Protein AF-0000000080188835 (afdb_homodimer)

Organism: NCBI:txid355548

pLDDT: mean 85.48, std 13.32, range [21.61, 96.94]

InterPro domains:
  IPR055944 Domain of unknown function DUF7522 [PF24366] (7-122)

Nearest PDB structures (foldseek):
  6hjm-assembly9_P  TM=6.152E-01  e=1.267E-03  Myxococcus xanthus
  8fw5-assembly1_D  TM=5.467E-01  e=3.013E-04  Escherichia coli
  3t1r-assembly2_C  TM=5.713E-01  e=9.970E-04  Thermus thermophilus HB8
  6hjm-assembly2_E  TM=5.716E-01  e=2.044E-03  Myxococcus xanthus
  1j3w-assembly1_B  TM=4.595E-01  e=1.708E-03  Thermus thermophilus HB8

Radius of gyration: 17.96 Å; Cα contacts (8 Å, |Δi|>4): 434; chains: 2; bounding box: 54×45×40 Å

Sequence (260 aa):
MVEETAERLTEYLYSQVGDGLRTVVIVRDGDYAIHYLSDELRREYTNETYDEVVDTFRLESPFLSEELADSPVGERRALIDYHENACVIQFPYSASETILISVSREAGRDLIEFVEACRDIVGDRRGTATMVEETAERLTEYLYSQVGDGLRTVVIVRDGDYAIHYLSDELRREYTNETYDEVVDTFRLESPFLSEELADSPVGERRALIDYHENACVIQFPYSASETILISVSREAGRDLIEFVEACRDIVGDRRGTAT

Foldseek 3Di:
DQLVLQVVLVVVLCVQQNLQWAFKWKAFVPDIDTPDGHPVVPVVDDPVRVVVVCVVPDDPFLWDDPVVCPDPVHIDAWDWDDDPFKIWIWGDQDRGIIMITIGGPVSCPPVVVVSVVSSCSRVVPVPPVD/DVLVLQVVLVVVLCVQQNLQWAFKWKAFVVDIDTPDGHPVVPVVDDPVRVVVVCVVPDDPFLWDDPVVCPDPVHIDAWDWDDDPFWIWIWGDQDRGIIMITIGGPVSCPVVVVVSVVSSCSRVVPVPPVD

Structure (mmCIF, N/CA/C/O backbone):
data_AF-0000000080188835-model_v1
#
loop_
_entity.id
_entity.type
_entity.pdbx_description
1 polymer 'Roadblock/LAMTOR2 domain-containing protein'
#
loop_
_atom_site.group_PDB
_atom_site.id
_atom_site.type_symbol
_atom_site.label_atom_id
_atom_site.label_alt_id
_atom_site.label_comp_id
_atom_site.label_asym_id
_atom_site.label_entity_id
_atom_site.label_seq_id
_atom_site.pdbx_PDB_ins_code
_atom_site.Cartn_x
_atom_site.Cartn_y
_atom_site.Cartn_z
_atom_site.occupancy
_atom_site.B_iso_or_equiv
_atom_site.auth_seq_id
_atom_site.auth_comp_id
_atom_site.auth_asym_id
_atom_site.auth_atom_id
_atom_site.pdbx_PDB_model_num
ATOM 1 N N . MET A 1 1 ? 17.469 16.922 7.527 1 87.69 1 MET A N 1
ATOM 2 C CA . MET A 1 1 ? 16.656 16.312 8.578 1 87.69 1 MET A CA 1
ATOM 3 C C . MET A 1 1 ? 15.281 15.914 8.047 1 87.69 1 MET A C 1
ATOM 5 O O . MET A 1 1 ? 14.867 16.375 6.984 1 87.69 1 MET A O 1
ATOM 9 N N . VAL A 1 2 ? 14.609 15.047 8.664 1 91.56 2 VAL A N 1
ATOM 10 C CA . VAL A 1 2 ? 13.328 14.508 8.219 1 91.56 2 VAL A CA 1
ATOM 11 C C . VAL A 1 2 ? 12.305 15.641 8.117 1 91.56 2 VAL A C 1
ATOM 13 O O . VAL A 1 2 ? 11.438 15.625 7.234 1 91.56 2 VAL A O 1
ATOM 16 N N . GLU A 1 3 ? 12.469 16.656 8.961 1 93.06 3 GLU A N 1
ATOM 17 C CA . GLU A 1 3 ? 11.547 17.781 8.953 1 93.06 3 GLU A CA 1
ATOM 18 C C . GLU A 1 3 ? 11.672 18.594 7.668 1 93.06 3 GLU A C 1
ATOM 20 O O . GLU A 1 3 ? 10.672 19.047 7.105 1 93.06 3 GLU A O 1
ATOM 25 N N . GLU A 1 4 ? 12.844 18.781 7.309 1 93.06 4 GLU A N 1
ATOM 26 C CA . GLU A 1 4 ? 13.086 19.5 6.062 1 93.06 4 GLU A CA 1
ATOM 27 C C . GLU A 1 4 ? 12.531 18.734 4.863 1 93.06 4 GLU A C 1
ATOM 29 O O . GLU A 1 4 ? 11.961 19.328 3.947 1 93.06 4 GLU A O 1
ATOM 34 N N . THR A 1 5 ? 12.727 17.469 4.914 1 93.94 5 THR A N 1
ATOM 35 C CA . THR A 1 5 ? 12.203 16.625 3.85 1 93.94 5 THR A CA 1
ATOM 36 C C . THR A 1 5 ? 10.68 16.688 3.811 1 93.94 5 THR A C 1
ATOM 38 O O . THR A 1 5 ? 10.086 16.797 2.738 1 93.94 5 THR A O 1
ATOM 41 N N . ALA A 1 6 ? 10.07 16.625 4.98 1 95.25 6 ALA A N 1
ATOM 42 C CA . ALA A 1 6 ? 8.609 16.703 5.062 1 95.25 6 ALA A CA 1
ATOM 43 C C . ALA A 1 6 ? 8.102 18.047 4.52 1 95.25 6 ALA A C 1
ATOM 45 O O . ALA A 1 6 ? 7.055 18.094 3.869 1 95.25 6 ALA A O 1
ATOM 46 N N . GLU A 1 7 ? 8.828 19.062 4.793 1 94.69 7 GLU A N 1
ATOM 47 C CA . GLU A 1 7 ? 8.461 20.391 4.293 1 94.69 7 GLU A CA 1
ATOM 48 C C . GLU A 1 7 ? 8.523 20.438 2.768 1 94.69 7 GLU A C 1
ATOM 50 O O . GLU A 1 7 ? 7.586 20.922 2.119 1 94.69 7 GLU A O 1
ATOM 55 N N . ARG A 1 8 ? 9.602 19.953 2.26 1 94.62 8 ARG A N 1
ATOM 56 C CA . ARG A 1 8 ? 9.75 19.922 0.81 1 94.62 8 ARG A CA 1
ATOM 57 C C . ARG A 1 8 ? 8.664 19.062 0.172 1 94.62 8 ARG A C 1
ATOM 59 O O . ARG A 1 8 ? 8.109 19.422 -0.867 1 94.62 8 ARG A O 1
ATOM 66 N N . LEU A 1 9 ? 8.398 17.969 0.797 1 95.88 9 LEU A N 1
ATOM 67 C CA . LEU A 1 9 ? 7.371 17.062 0.298 1 95.88 9 LEU A CA 1
ATOM 68 C C . LEU A 1 9 ? 6 17.734 0.324 1 95.88 9 LEU A C 1
ATOM 70 O O . LEU A 1 9 ? 5.23 17.609 -0.632 1 95.88 9 LEU A O 1
ATOM 74 N N . THR A 1 10 ? 5.777 18.438 1.338 1 95.81 10 THR A N 1
ATOM 75 C CA . THR A 1 10 ? 4.504 19.141 1.476 1 95.81 10 THR A CA 1
ATOM 76 C C . THR A 1 10 ? 4.328 20.172 0.364 1 95.81 10 THR A C 1
ATOM 78 O O . THR A 1 10 ? 3.266 20.25 -0.254 1 95.81 10 THR A O 1
ATOM 81 N N . GLU A 1 11 ? 5.312 20.891 0.144 1 94.88 11 GLU A N 1
ATOM 82 C CA . GLU A 1 11 ? 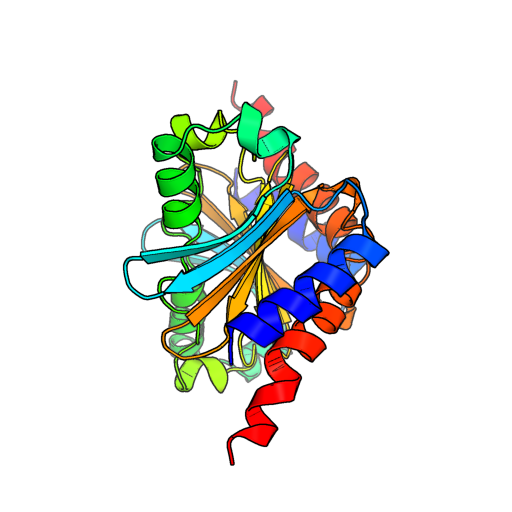5.266 21.906 -0.904 1 94.88 11 GLU A CA 1
ATOM 83 C C . GLU A 1 11 ? 5.031 21.281 -2.273 1 94.88 11 GLU A C 1
ATOM 85 O O . GLU A 1 11 ? 4.215 21.766 -3.057 1 94.88 11 GLU A O 1
ATOM 90 N N . TYR A 1 12 ? 5.738 20.297 -2.455 1 94.12 12 TYR A N 1
ATOM 91 C CA . TYR A 1 12 ? 5.578 19.578 -3.713 1 94.12 12 TYR A CA 1
ATOM 92 C C . TYR A 1 12 ? 4.16 19.047 -3.855 1 94.12 12 TYR A C 1
ATOM 94 O O . TYR A 1 12 ? 3.521 19.219 -4.895 1 94.12 12 TYR A O 1
ATOM 102 N N . LEU A 1 13 ? 3.623 18.406 -2.812 1 94.19 13 LEU A N 1
ATOM 103 C CA . LEU A 1 13 ? 2.305 17.781 -2.832 1 94.19 13 LEU A CA 1
ATOM 104 C C . LEU A 1 13 ? 1.212 18.828 -3.023 1 94.19 13 LEU A C 1
ATOM 106 O O . LEU A 1 13 ? 0.271 18.609 -3.791 1 94.19 13 LEU A O 1
ATOM 110 N N . TYR A 1 14 ? 1.379 19.875 -2.387 1 91.75 14 TYR A N 1
ATOM 111 C CA . TYR A 1 14 ? 0.394 20.938 -2.52 1 91.75 14 TYR A CA 1
ATOM 112 C C . TYR A 1 14 ? 0.363 21.484 -3.947 1 91.75 14 TYR A C 1
ATOM 114 O O . TYR A 1 14 ? -0.709 21.766 -4.484 1 91.75 14 TYR A O 1
ATOM 122 N N . SER A 1 15 ? 1.489 21.594 -4.512 1 91.5 15 SER A N 1
ATOM 123 C CA . SER A 1 15 ? 1.575 22.078 -5.887 1 91.5 15 SER A CA 1
ATOM 124 C C . SER A 1 15 ? 0.967 21.078 -6.863 1 91.5 15 SER A C 1
ATOM 126 O O . SER A 1 15 ? 0.403 21.469 -7.891 1 91.5 15 SER A O 1
ATOM 128 N N . GLN A 1 16 ? 1.065 19.844 -6.527 1 88.56 16 GLN A N 1
ATOM 129 C CA . GLN A 1 16 ? 0.64 18.781 -7.438 1 88.56 16 GLN A CA 1
ATOM 130 C C . GLN A 1 16 ? -0.852 18.5 -7.293 1 88.56 16 GLN A C 1
ATOM 132 O O . GLN A 1 16 ? -1.548 18.281 -8.289 1 88.56 16 GLN A O 1
ATOM 137 N N . VAL A 1 17 ? -1.354 18.531 -6.039 1 89.62 17 VAL A N 1
ATOM 138 C CA . VAL A 1 17 ? -2.707 18 -5.867 1 89.62 17 VAL A CA 1
ATOM 139 C C . VAL A 1 17 ? -3.59 19.062 -5.211 1 89.62 17 VAL A C 1
ATOM 141 O O . VAL A 1 17 ? -4.809 18.891 -5.113 1 89.62 17 VAL A O 1
ATOM 144 N N . GLY A 1 18 ? -3.041 20.141 -4.77 1 90.38 18 GLY A N 1
ATOM 145 C CA . GLY A 1 18 ? -3.812 21.203 -4.168 1 90.38 18 GLY A CA 1
ATOM 146 C C . GLY A 1 18 ? -4.637 20.766 -2.979 1 90.38 18 GLY A C 1
ATOM 147 O O . GLY A 1 18 ? -4.109 20.156 -2.041 1 90.38 18 GLY A O 1
ATOM 148 N N . ASP A 1 19 ? -5.945 20.859 -3.141 1 89.88 19 ASP A N 1
ATOM 149 C CA . ASP A 1 19 ? -6.859 20.562 -2.041 1 89.88 19 ASP A CA 1
ATOM 150 C C . ASP A 1 19 ? -6.98 19.062 -1.815 1 89.88 19 ASP A C 1
ATOM 152 O O . ASP A 1 19 ? -7.57 18.625 -0.825 1 89.88 19 ASP A O 1
ATOM 156 N N . GLY A 1 20 ? -6.406 18.375 -2.643 1 92.62 20 GLY A N 1
ATOM 157 C CA . GLY A 1 20 ? -6.43 16.922 -2.51 1 92.62 20 GLY A CA 1
ATOM 158 C C . GLY A 1 20 ? -5.453 16.406 -1.474 1 92.62 20 GLY A C 1
ATOM 159 O O . GLY A 1 20 ? -5.535 15.242 -1.062 1 92.62 20 GLY A O 1
ATOM 160 N N . LEU A 1 21 ? -4.516 17.297 -1.008 1 94.88 21 LEU A N 1
ATOM 161 C CA . LEU A 1 21 ? -3.602 16.922 0.067 1 94.88 21 LEU A CA 1
ATOM 162 C C . LEU A 1 21 ? -4.316 16.938 1.414 1 94.88 21 LEU A C 1
ATOM 164 O O . LEU A 1 21 ? -4.879 17.953 1.819 1 94.88 21 LEU A O 1
ATOM 168 N N . ARG A 1 22 ? -4.293 15.812 2.076 1 95.88 22 ARG A N 1
ATOM 169 C CA . ARG A 1 22 ? -5.059 15.656 3.307 1 95.88 22 ARG A CA 1
ATOM 170 C C . ARG A 1 22 ? -4.164 15.812 4.535 1 95.88 22 ARG A C 1
ATOM 172 O O . ARG A 1 22 ? -4.5 16.547 5.465 1 95.88 22 ARG A O 1
ATOM 179 N N . THR A 1 23 ? -2.996 15.117 4.539 1 96.25 23 THR A N 1
ATOM 180 C CA . THR A 1 23 ? -2.105 15.266 5.684 1 96.25 23 THR A CA 1
ATOM 181 C C . THR A 1 23 ? -0.688 14.82 5.328 1 96.25 23 THR A C 1
ATOM 183 O O . THR A 1 23 ? -0.489 14.07 4.371 1 96.25 23 THR A O 1
ATOM 186 N N . VAL A 1 24 ? 0.31 15.297 5.957 1 96.88 24 VAL A N 1
ATOM 187 C CA . VAL A 1 24 ? 1.709 14.883 5.996 1 96.88 24 VAL A CA 1
ATOM 188 C C . VAL A 1 24 ? 2.168 14.742 7.445 1 96.88 24 VAL A C 1
ATOM 190 O O . VAL A 1 24 ? 2.107 15.703 8.219 1 96.88 24 VAL A O 1
ATOM 193 N N . VAL A 1 25 ? 2.604 13.586 7.75 1 96.69 25 VAL A N 1
ATOM 194 C CA . VAL A 1 25 ? 2.945 13.266 9.133 1 96.69 25 VAL A CA 1
ATOM 195 C C . VAL A 1 25 ? 4.305 12.57 9.18 1 96.69 25 VAL A C 1
ATOM 197 O O . VAL A 1 25 ? 4.598 11.711 8.344 1 96.69 25 VAL A O 1
ATOM 200 N N . ILE A 1 26 ? 5.09 12.938 10.109 1 96.25 26 ILE A N 1
ATOM 201 C CA . ILE A 1 26 ? 6.309 12.195 10.414 1 96.25 26 ILE A CA 1
ATOM 202 C C . ILE A 1 26 ? 6.039 11.203 11.539 1 96.25 26 ILE A C 1
ATOM 204 O O . ILE A 1 26 ? 5.633 11.594 12.641 1 96.25 26 ILE A O 1
ATOM 208 N N . VAL A 1 27 ? 6.219 9.961 11.234 1 94.38 27 VAL A N 1
ATOM 209 C CA . VAL A 1 27 ? 5.953 8.914 12.211 1 94.38 27 VAL A CA 1
ATOM 210 C C . VAL A 1 27 ? 7.273 8.375 12.766 1 94.38 27 VAL A C 1
ATOM 212 O O . VAL A 1 27 ? 8.188 8.047 12.008 1 94.38 27 VAL A O 1
ATOM 215 N N . ARG A 1 28 ? 7.391 8.344 14.062 1 89.19 28 ARG A N 1
ATOM 216 C CA . ARG A 1 28 ? 8.539 7.832 14.805 1 89.19 28 ARG A CA 1
ATOM 217 C C . ARG A 1 28 ? 8.117 6.727 15.766 1 89.19 28 ARG A C 1
ATOM 219 O O . ARG A 1 28 ? 6.93 6.457 15.93 1 89.19 28 ARG A O 1
ATOM 226 N N . ASP A 1 29 ? 9.047 6.008 16.266 1 79.12 29 ASP A N 1
ATOM 227 C CA . ASP A 1 29 ? 8.75 4.953 17.219 1 79.12 29 ASP A CA 1
ATOM 228 C C . ASP A 1 29 ? 7.918 5.496 18.391 1 79.12 29 ASP A C 1
ATOM 230 O O . ASP A 1 29 ? 8.406 6.289 19.188 1 79.12 29 ASP A O 1
ATOM 234 N N . GLY A 1 30 ? 6.668 5.141 18.312 1 76.38 30 GLY A N 1
ATOM 235 C CA . GLY A 1 30 ? 5.742 5.41 19.391 1 76.38 30 GLY A CA 1
ATOM 236 C C . GLY A 1 30 ? 5.168 6.812 19.359 1 76.38 30 GLY A C 1
ATOM 237 O O . GLY A 1 30 ? 4.449 7.223 20.266 1 76.38 30 GLY A O 1
ATOM 238 N N . ASP A 1 31 ? 5.504 7.594 18.438 1 88.44 31 ASP A N 1
ATOM 239 C CA . ASP A 1 31 ? 4.988 8.961 18.359 1 88.44 31 ASP A CA 1
ATOM 240 C C . ASP A 1 31 ? 4.898 9.422 16.906 1 88.44 31 ASP A C 1
ATOM 242 O O . ASP A 1 31 ? 5.219 8.664 15.984 1 88.44 31 ASP A O 1
ATOM 246 N N . TYR A 1 32 ? 4.277 10.656 16.766 1 93.75 32 TYR A N 1
ATOM 247 C CA . TYR A 1 32 ? 4.207 11.25 15.43 1 93.75 32 TYR A CA 1
ATOM 248 C C . TYR A 1 32 ? 4.105 12.773 15.523 1 93.75 32 TYR A C 1
ATOM 250 O O . TYR A 1 32 ? 3.789 13.32 16.578 1 93.75 32 TYR A O 1
ATOM 258 N N . ALA A 1 33 ? 4.512 13.422 14.484 1 94.19 33 ALA A N 1
ATOM 259 C CA . ALA A 1 33 ? 4.398 14.875 14.359 1 94.19 33 ALA A CA 1
ATOM 260 C C . ALA A 1 33 ? 3.662 15.266 13.078 1 94.19 33 ALA A C 1
ATOM 262 O O . ALA A 1 33 ? 4.027 14.82 11.992 1 94.19 33 ALA A O 1
ATOM 263 N N . ILE A 1 34 ? 2.666 16.078 13.297 1 94.75 34 ILE A N 1
ATOM 264 C CA . ILE A 1 34 ? 1.895 16.547 12.148 1 94.75 34 ILE A CA 1
ATOM 265 C C . ILE A 1 34 ? 2.605 17.719 11.484 1 94.75 34 ILE A C 1
ATOM 267 O O . ILE A 1 34 ? 2.877 18.734 12.133 1 94.75 34 ILE A O 1
ATOM 271 N N . HIS A 1 35 ? 2.885 17.578 10.25 1 95.25 35 HIS A N 1
ATOM 272 C CA . HIS A 1 35 ? 3.488 18.672 9.5 1 95.25 35 HIS A CA 1
ATOM 273 C C . HIS A 1 35 ? 2.436 19.453 8.719 1 95.25 35 HIS A C 1
ATOM 275 O O . HIS A 1 35 ? 2.586 20.656 8.5 1 95.25 35 HIS A O 1
ATOM 281 N N . TYR A 1 36 ? 1.543 18.75 8.266 1 96.19 36 TYR A N 1
ATOM 282 C CA . TYR A 1 36 ? 0.424 19.344 7.551 1 96.19 36 TYR A CA 1
ATOM 283 C C . TYR A 1 36 ? -0.862 18.562 7.785 1 96.19 36 TYR A C 1
ATOM 285 O O . TYR A 1 36 ? -0.849 17.328 7.809 1 96.19 36 TYR A O 1
ATOM 293 N N . LEU A 1 37 ? -1.908 19.297 7.977 1 95.75 37 LEU A N 1
ATOM 294 C CA . LEU A 1 37 ? -3.256 18.75 8.125 1 95.75 37 LEU A CA 1
ATOM 295 C C . LEU A 1 37 ? -4.281 19.672 7.469 1 95.75 37 LEU A C 1
ATOM 297 O O . LEU A 1 37 ? -4.355 20.859 7.789 1 95.75 37 LEU A O 1
ATOM 301 N N . SER A 1 38 ? -5.004 19.078 6.562 1 94.94 38 SER A N 1
ATOM 302 C CA . SER A 1 38 ? -5.984 19.891 5.848 1 94.94 38 SER A CA 1
ATOM 303 C C . SER A 1 38 ? -7.082 20.391 6.785 1 94.94 38 SER A C 1
ATOM 305 O O . SER A 1 38 ? -7.348 19.766 7.816 1 94.94 38 SER A O 1
ATOM 307 N N . ASP A 1 39 ? -7.75 21.391 6.34 1 92.88 39 ASP A N 1
ATOM 308 C CA . ASP A 1 39 ? -8.852 21.938 7.121 1 92.88 39 ASP A CA 1
ATOM 309 C C . ASP A 1 39 ? -10 20.938 7.238 1 92.88 39 ASP A C 1
ATOM 311 O O . ASP A 1 39 ? -10.641 20.828 8.281 1 92.88 39 ASP A O 1
ATOM 315 N N . GLU A 1 40 ? -10.172 20.25 6.195 1 91 40 GLU A N 1
ATOM 316 C CA . GLU A 1 40 ? -11.234 19.25 6.188 1 91 40 GLU A CA 1
ATOM 317 C C . GLU A 1 40 ? -10.984 18.172 7.242 1 91 40 GLU A C 1
ATOM 319 O O . GLU A 1 40 ? -11.883 17.844 8.016 1 91 40 GLU A O 1
ATOM 324 N N . LEU A 1 41 ? -9.789 17.688 7.355 1 92 41 LEU A N 1
ATOM 325 C CA . LEU A 1 41 ? -9.469 16.641 8.32 1 92 41 LEU A CA 1
ATOM 326 C C . LEU A 1 41 ? -9.477 17.188 9.742 1 92 41 LEU A C 1
ATOM 328 O O . LEU A 1 41 ? -9.844 16.484 10.688 1 92 41 LEU A O 1
ATOM 332 N N . ARG A 1 42 ? -9.102 18.375 9.906 1 90.75 42 ARG A N 1
ATOM 333 C CA . ARG A 1 42 ? -9.109 19.016 11.219 1 90.75 42 ARG A CA 1
ATOM 334 C C . ARG A 1 42 ? -10.523 19.062 11.797 1 90.75 42 ARG A C 1
ATOM 336 O O . ARG A 1 42 ? -10.703 18.922 13.008 1 90.75 42 ARG A O 1
ATOM 343 N N . ARG A 1 43 ? -11.422 19.156 10.891 1 90.88 43 ARG A N 1
ATOM 344 C CA . ARG A 1 43 ? -12.812 19.234 11.328 1 90.88 43 ARG A CA 1
ATOM 345 C C . ARG A 1 43 ? -13.383 17.828 11.562 1 90.88 43 ARG A C 1
ATOM 347 O O . ARG A 1 43 ? -14.25 17.641 12.414 1 90.88 43 ARG A O 1
ATOM 354 N N . GLU A 1 44 ? -12.867 16.922 10.844 1 89.56 44 GLU A N 1
ATOM 355 C CA . GLU A 1 44 ? -13.453 15.586 10.844 1 89.56 44 GLU A CA 1
ATOM 356 C C . GLU A 1 44 ? -12.875 14.734 11.977 1 89.56 44 GLU A C 1
ATOM 358 O O . GLU A 1 44 ? -13.555 13.844 12.492 1 89.56 44 GLU A O 1
ATOM 363 N N . TYR A 1 45 ? -11.633 15.039 12.32 1 88.25 45 TYR A N 1
ATOM 364 C CA . TYR A 1 45 ? -10.992 14.227 13.352 1 88.25 45 TYR A CA 1
ATOM 365 C C . TYR A 1 45 ? -10.844 15.008 14.648 1 88.25 45 TYR A C 1
ATOM 367 O O . TYR A 1 45 ? -10.547 16.203 14.633 1 88.25 45 TYR A O 1
ATOM 375 N N . THR A 1 46 ? -11.07 14.273 15.688 1 86.12 46 THR A N 1
ATOM 376 C CA . THR A 1 46 ? -10.516 14.75 16.953 1 86.12 46 THR A CA 1
ATOM 377 C C . THR A 1 46 ? -9.062 14.328 17.094 1 86.12 46 THR A C 1
ATOM 379 O O . THR A 1 46 ? -8.578 13.469 16.359 1 86.12 46 THR A O 1
ATOM 382 N N . ASN A 1 47 ? -8.352 14.875 18.016 1 84.56 47 ASN A N 1
ATOM 383 C CA . ASN A 1 47 ? -6.969 14.484 18.266 1 84.56 47 ASN A CA 1
ATOM 384 C C . ASN A 1 47 ? -6.855 13 18.578 1 84.56 47 ASN A C 1
ATOM 386 O O . ASN A 1 47 ? -5.941 12.32 18.109 1 84.56 47 ASN A O 1
ATOM 390 N N . GLU A 1 48 ? -7.777 12.562 19.344 1 85.06 48 GLU A N 1
ATOM 391 C CA . GLU A 1 48 ? -7.766 11.164 19.766 1 85.06 48 GLU A CA 1
ATOM 392 C C . GLU A 1 48 ? -7.996 10.227 18.578 1 85.06 48 GLU A C 1
ATOM 394 O O . GLU A 1 48 ? -7.289 9.227 18.422 1 85.06 48 GLU A O 1
ATOM 399 N N . THR A 1 49 ? -8.953 10.594 17.797 1 85 49 THR A N 1
ATOM 400 C CA . THR A 1 49 ? -9.266 9.734 16.656 1 85 49 THR A CA 1
ATOM 401 C C . THR A 1 49 ? -8.148 9.781 15.617 1 85 49 THR A C 1
ATOM 403 O O . THR A 1 49 ? -7.852 8.781 14.977 1 85 49 THR A O 1
ATOM 406 N N . TYR A 1 50 ? -7.559 10.945 15.531 1 88.81 50 TYR A N 1
ATOM 407 C CA . TYR A 1 50 ? -6.449 11.078 14.594 1 88.81 50 TYR A CA 1
ATOM 408 C C . TYR A 1 50 ? -5.262 10.234 15.039 1 88.81 50 TYR A C 1
ATOM 410 O O . TYR A 1 50 ? -4.605 9.594 14.211 1 88.81 50 TYR A O 1
ATOM 418 N N . ASP A 1 51 ? -5.031 10.18 16.297 1 86.81 51 ASP A N 1
ATOM 419 C CA . ASP A 1 51 ? -3.979 9.336 16.859 1 86.81 51 ASP A CA 1
ATOM 420 C C . ASP A 1 51 ? -4.188 7.871 16.484 1 86.81 51 ASP A C 1
ATOM 422 O O . ASP A 1 51 ? -3.242 7.18 16.094 1 86.81 51 ASP A O 1
ATOM 426 N N . GLU A 1 52 ? -5.383 7.469 16.547 1 85.38 52 GLU A N 1
ATOM 427 C CA . GLU A 1 52 ? -5.727 6.086 16.234 1 85.38 52 GLU A CA 1
ATOM 428 C C . GLU A 1 52 ? -5.512 5.781 14.758 1 85.38 52 GLU A C 1
ATOM 430 O O . GLU A 1 52 ? -5.043 4.699 14.406 1 85.38 52 GLU A O 1
ATOM 435 N N . VAL A 1 53 ? -5.848 6.746 13.945 1 85.5 53 VAL A N 1
ATOM 436 C CA . VAL A 1 53 ? -5.711 6.574 12.508 1 85.5 53 VAL A CA 1
ATOM 437 C C . VAL A 1 53 ? -4.234 6.461 12.133 1 85.5 53 VAL A C 1
ATOM 439 O O . VAL A 1 53 ? -3.836 5.543 11.414 1 85.5 53 VAL A O 1
ATOM 442 N N . VAL A 1 54 ? -3.43 7.32 12.695 1 89.88 54 VAL A N 1
ATOM 443 C CA . VAL A 1 54 ? -2 7.305 12.398 1 89.88 54 VAL A CA 1
ATOM 444 C C . VAL A 1 54 ? -1.386 5.996 12.883 1 89.88 54 VAL A C 1
ATOM 446 O O . VAL A 1 54 ? -0.578 5.383 12.18 1 89.88 54 VAL A O 1
ATOM 449 N N . ASP A 1 55 ? -1.861 5.531 14.023 1 86.12 55 ASP A N 1
ATOM 450 C CA . ASP A 1 55 ? -1.343 4.293 14.602 1 86.12 55 ASP A CA 1
ATOM 451 C C . ASP A 1 55 ? -1.688 3.094 13.719 1 86.12 55 ASP A C 1
ATOM 453 O O . ASP A 1 55 ? -0.908 2.143 13.625 1 86.12 55 ASP A O 1
ATOM 457 N N . THR A 1 56 ? -2.775 3.193 13.086 1 83.38 56 THR A N 1
ATOM 458 C CA . THR A 1 56 ? -3.254 2.111 12.234 1 83.38 56 THR A CA 1
ATOM 459 C C . THR A 1 56 ? -2.377 1.973 10.992 1 83.38 56 THR A C 1
ATOM 461 O O . THR A 1 56 ? -2.189 0.867 10.484 1 83.38 56 THR A O 1
ATOM 464 N N . PHE A 1 57 ? -1.829 3.078 10.547 1 86.69 57 PHE A N 1
ATOM 465 C CA . PHE A 1 57 ? -1.068 3.055 9.305 1 86.69 57 PHE A CA 1
ATOM 466 C C . PHE A 1 57 ? 0.425 2.945 9.586 1 86.69 57 PHE A C 1
ATOM 468 O O . PHE A 1 57 ? 1.23 2.838 8.656 1 86.69 57 PHE A O 1
ATOM 475 N N . ARG A 1 58 ? 0.756 2.857 10.836 1 82.12 58 ARG A N 1
ATOM 476 C CA . ARG A 1 58 ? 2.166 2.762 11.195 1 82.12 58 ARG A CA 1
ATOM 477 C C . ARG A 1 58 ? 2.803 1.514 10.594 1 82.12 58 ARG A C 1
ATOM 479 O O . ARG A 1 58 ? 2.211 0.432 10.625 1 82.12 58 ARG A O 1
ATOM 486 N N . LEU A 1 59 ? 3.908 1.797 9.992 1 76.81 59 LEU A N 1
ATOM 487 C CA . LEU A 1 59 ? 4.68 0.684 9.453 1 76.81 59 LEU A CA 1
ATOM 488 C C . LEU A 1 59 ? 5.461 -0.022 10.555 1 76.81 59 LEU A C 1
ATOM 490 O O . LEU A 1 59 ? 6.309 0.59 11.211 1 76.81 59 LEU A O 1
ATOM 494 N N . GLU A 1 60 ? 5.102 -1.208 10.766 1 70.06 60 GLU A N 1
ATOM 495 C CA . GLU A 1 60 ? 5.848 -1.947 11.773 1 70.06 60 GLU A CA 1
ATOM 496 C C . GLU A 1 60 ? 7.281 -2.211 11.32 1 70.06 60 GLU A C 1
ATOM 498 O O . GLU A 1 60 ? 8.211 -2.168 12.133 1 70.06 60 GLU A O 1
ATOM 503 N N . SER A 1 61 ? 7.41 -2.453 10.016 1 74.31 61 SER A N 1
ATOM 504 C CA . SER A 1 61 ? 8.727 -2.697 9.438 1 74.31 61 SER A CA 1
ATOM 505 C C . SER A 1 61 ? 8.938 -1.879 8.164 1 74.31 61 SER A C 1
ATOM 507 O O . SER A 1 61 ? 8.633 -2.346 7.066 1 74.31 61 SER A O 1
ATOM 509 N N . PRO A 1 62 ? 9.5 -0.646 8.406 1 71.81 62 PRO A N 1
ATOM 510 C CA . PRO A 1 62 ? 9.625 0.231 7.242 1 71.81 62 PRO A CA 1
ATOM 511 C C . PRO A 1 62 ? 10.531 -0.354 6.16 1 71.81 62 PRO A C 1
ATOM 513 O O . PRO A 1 62 ? 10.25 -0.216 4.969 1 71.81 62 PRO A O 1
ATOM 516 N N . PHE A 1 63 ? 11.484 -1.062 6.707 1 75.25 63 PHE A N 1
ATOM 517 C CA . PHE A 1 63 ? 12.398 -1.675 5.75 1 75.25 63 PHE A CA 1
ATOM 518 C C . PHE A 1 63 ? 12.32 -3.195 5.824 1 75.25 63 PHE A C 1
ATOM 520 O O . PHE A 1 63 ? 12.078 -3.76 6.891 1 75.25 63 PHE A O 1
ATOM 527 N N . LEU A 1 64 ? 12.367 -3.752 4.645 1 73.38 64 LEU A N 1
ATOM 528 C CA . LEU A 1 64 ? 12.414 -5.207 4.609 1 73.38 64 LEU A CA 1
ATOM 529 C C . LEU A 1 64 ? 13.727 -5.727 5.18 1 73.38 64 LEU A C 1
ATOM 531 O O . LEU A 1 64 ? 14.711 -4.984 5.266 1 73.38 64 LEU A O 1
ATOM 535 N N . SER A 1 65 ? 13.547 -6.883 5.605 1 76.75 65 SER A N 1
ATOM 536 C CA . SER A 1 65 ? 14.797 -7.535 6 1 76.75 65 SER A CA 1
ATOM 537 C C . SER A 1 65 ? 15.781 -7.594 4.836 1 76.75 65 SER A C 1
ATOM 539 O O . SER A 1 65 ? 15.383 -7.473 3.674 1 76.75 65 SER A O 1
ATOM 541 N N . GLU A 1 66 ? 17 -7.684 5.156 1 76.56 66 GLU A N 1
ATOM 542 C CA . GLU A 1 66 ? 18.031 -7.805 4.129 1 76.56 66 GLU A CA 1
ATOM 543 C C . GLU A 1 66 ? 17.719 -8.945 3.168 1 76.56 66 GLU A C 1
ATOM 545 O O . GLU A 1 66 ? 17.906 -8.812 1.956 1 76.56 66 GLU A O 1
ATOM 550 N N . GLU A 1 67 ? 17.266 -9.977 3.721 1 73.44 67 GLU A N 1
ATOM 551 C CA . GLU A 1 67 ? 16.953 -11.156 2.916 1 73.44 67 GLU A CA 1
ATOM 552 C C . GLU A 1 67 ? 15.844 -10.852 1.91 1 73.44 67 GLU A C 1
ATOM 554 O O . GLU A 1 67 ? 15.945 -11.227 0.741 1 73.44 67 GLU A O 1
ATOM 559 N N . LEU A 1 68 ? 14.906 -10.117 2.398 1 76.69 68 LEU A N 1
ATOM 560 C CA . LEU A 1 68 ? 13.781 -9.797 1.53 1 76.69 68 LEU A CA 1
ATOM 561 C C . LEU A 1 68 ? 14.156 -8.719 0.521 1 76.69 68 LEU A C 1
ATOM 563 O O . LEU A 1 68 ? 13.695 -8.742 -0.623 1 76.69 68 LEU A O 1
ATOM 567 N N . ALA A 1 69 ? 15.07 -7.938 0.98 1 76.94 69 ALA A N 1
ATOM 568 C CA . ALA A 1 69 ? 15.531 -6.875 0.085 1 76.94 69 ALA A CA 1
ATOM 569 C C . ALA A 1 69 ? 16.375 -7.445 -1.056 1 76.94 69 ALA A C 1
ATOM 571 O O . ALA A 1 69 ? 16.453 -6.848 -2.133 1 76.94 69 ALA A O 1
ATOM 572 N N . ASP A 1 70 ? 16.891 -8.602 -0.784 1 81.81 70 ASP A N 1
ATOM 573 C CA . ASP A 1 70 ? 17.719 -9.258 -1.797 1 81.81 70 ASP A CA 1
ATOM 574 C C . ASP A 1 70 ? 16.875 -10.188 -2.666 1 81.81 70 ASP A C 1
ATOM 576 O O . ASP A 1 70 ? 17.375 -10.766 -3.633 1 81.81 70 ASP A O 1
ATOM 580 N N . SER A 1 71 ? 15.648 -10.227 -2.246 1 84.19 71 SER A N 1
ATOM 581 C CA . SER A 1 71 ? 14.75 -11.062 -3.029 1 84.19 71 SER A CA 1
ATOM 582 C C . SER A 1 71 ? 14.336 -10.375 -4.328 1 84.19 71 SER A C 1
ATOM 584 O O . SER A 1 71 ? 14.602 -9.188 -4.512 1 84.19 71 SER A O 1
ATOM 586 N N . PRO A 1 72 ? 13.742 -11.094 -5.238 1 87.94 72 PRO A N 1
ATOM 587 C CA . PRO A 1 72 ? 13.414 -10.562 -6.562 1 87.94 72 PRO A CA 1
ATOM 588 C C . PRO A 1 72 ? 12.469 -9.359 -6.496 1 87.94 72 PRO A C 1
ATOM 590 O O . PRO A 1 72 ? 12.406 -8.57 -7.445 1 87.94 72 PRO A O 1
ATOM 593 N N . VAL A 1 73 ? 11.789 -9.219 -5.426 1 88.69 73 VAL A N 1
ATOM 594 C CA . VAL A 1 73 ? 10.859 -8.109 -5.309 1 88.69 73 VAL A CA 1
ATOM 595 C C . VAL A 1 73 ? 11.625 -6.805 -5.098 1 88.69 73 VAL A C 1
ATOM 597 O O . VAL A 1 73 ? 11.188 -5.738 -5.539 1 88.69 73 VAL A O 1
ATOM 600 N N . GLY A 1 74 ? 12.812 -6.879 -4.414 1 89.25 74 GLY A N 1
ATOM 601 C CA . GLY A 1 74 ? 13.648 -5.711 -4.176 1 89.25 74 GLY A CA 1
ATOM 602 C C . GLY A 1 74 ? 13.234 -4.922 -2.947 1 89.25 74 GLY A C 1
ATOM 603 O O . GLY A 1 74 ? 12.344 -5.34 -2.207 1 89.25 74 GLY A O 1
ATOM 604 N N . GLU A 1 75 ? 13.852 -3.777 -2.773 1 88.81 75 GLU A N 1
ATOM 605 C CA . GLU A 1 75 ? 13.633 -2.941 -1.597 1 88.81 75 GLU A CA 1
ATOM 606 C C . GLU A 1 75 ? 12.258 -2.27 -1.644 1 88.81 75 GLU A C 1
ATOM 608 O O . GLU A 1 75 ? 11.797 -1.873 -2.713 1 88.81 75 GLU A O 1
ATOM 613 N N . ARG A 1 76 ? 11.711 -2.105 -0.443 1 90 76 ARG A N 1
ATOM 614 C CA . ARG A 1 76 ? 10.445 -1.379 -0.347 1 90 76 ARG A CA 1
ATOM 615 C C . ARG A 1 76 ? 10.656 0.114 -0.58 1 90 76 ARG A C 1
ATOM 617 O O . ARG A 1 76 ? 11.5 0.736 0.065 1 90 76 ARG A O 1
ATOM 624 N N . ARG A 1 77 ? 9.891 0.6 -1.409 1 88.94 77 ARG A N 1
ATOM 625 C CA . ARG A 1 77 ? 9.984 2.025 -1.707 1 88.94 77 ARG A CA 1
ATOM 626 C C . ARG A 1 77 ? 8.844 2.799 -1.05 1 88.94 77 ARG A C 1
ATOM 628 O O . ARG A 1 77 ? 9.031 3.941 -0.627 1 88.94 77 ARG A O 1
ATOM 635 N N . ALA A 1 78 ? 7.758 2.143 -0.954 1 91.75 78 ALA A N 1
ATOM 636 C CA . ALA A 1 78 ? 6.602 2.768 -0.318 1 91.75 78 ALA A CA 1
ATOM 637 C C . ALA A 1 78 ? 5.531 1.731 0.011 1 91.75 78 ALA A C 1
ATOM 639 O O . ALA A 1 78 ? 5.512 0.643 -0.568 1 91.75 78 ALA A O 1
ATOM 640 N N . LEU A 1 79 ? 4.754 2.002 0.953 1 92.31 79 LEU A N 1
ATOM 641 C CA . LEU A 1 79 ? 3.531 1.265 1.258 1 92.31 79 LEU A CA 1
ATOM 642 C C . LEU A 1 79 ? 2.301 2.137 1.039 1 92.31 79 LEU A C 1
ATOM 644 O O . LEU A 1 79 ? 2.201 3.23 1.601 1 92.31 79 LEU A O 1
ATOM 648 N N . ILE A 1 80 ? 1.448 1.637 0.25 1 91.88 80 ILE A N 1
ATOM 649 C CA . ILE A 1 80 ? 0.258 2.398 -0.11 1 91.88 80 ILE A CA 1
ATOM 650 C C . ILE A 1 80 ? -0.988 1.688 0.412 1 91.88 80 ILE A C 1
ATOM 652 O O . ILE A 1 80 ? -1.251 0.537 0.052 1 91.88 80 ILE A O 1
ATOM 656 N N . ASP A 1 81 ? -1.68 2.35 1.273 1 92.88 81 ASP A N 1
ATOM 657 C CA . ASP A 1 81 ? -2.992 1.914 1.743 1 92.88 81 ASP A CA 1
ATOM 658 C C . ASP A 1 81 ? -4.109 2.602 0.962 1 92.88 81 ASP A C 1
ATOM 660 O O . ASP A 1 81 ? -4.355 3.795 1.142 1 92.88 81 ASP A O 1
ATOM 664 N N . TYR A 1 82 ? -4.715 1.842 0.15 1 91.19 82 TYR A N 1
ATOM 665 C CA . TYR A 1 82 ? -5.742 2.365 -0.745 1 91.19 82 TYR A CA 1
ATOM 666 C C . TYR A 1 82 ? -7.129 2.189 -0.143 1 91.19 82 TYR A C 1
ATOM 668 O O . TYR A 1 82 ? -7.586 1.062 0.065 1 91.19 82 TYR A O 1
ATOM 676 N N . HIS A 1 83 ? -7.797 3.307 0.067 1 91.62 83 HIS A N 1
ATOM 677 C CA . HIS A 1 83 ? -9.086 3.305 0.744 1 91.62 83 HIS A CA 1
ATOM 678 C C . HIS A 1 83 ? -10.172 3.918 -0.135 1 91.62 83 HIS A C 1
ATOM 680 O O . HIS A 1 83 ? -9.883 4.418 -1.226 1 91.62 83 HIS A O 1
ATOM 686 N N . GLU A 1 84 ? -11.344 3.832 0.401 1 89.44 84 GLU A N 1
ATOM 687 C CA . GLU A 1 84 ? -12.516 4.328 -0.318 1 89.44 84 GLU A CA 1
ATOM 688 C C . GLU A 1 84 ? -12.375 5.816 -0.631 1 89.44 84 GLU A C 1
ATOM 690 O O . GLU A 1 84 ? -12.734 6.262 -1.724 1 89.44 84 GLU A O 1
ATOM 695 N N . ASN A 1 85 ? -11.742 6.555 0.302 1 89.88 85 ASN A N 1
ATOM 696 C CA . ASN A 1 85 ? -11.797 8.008 0.143 1 89.88 85 ASN A CA 1
ATOM 697 C C . ASN A 1 85 ? -10.398 8.609 0.032 1 89.88 85 ASN A C 1
ATOM 699 O O . ASN A 1 85 ? -10.25 9.789 -0.277 1 89.88 85 ASN A O 1
ATOM 703 N N . ALA A 1 86 ? -9.383 7.805 0.273 1 91.56 86 ALA A N 1
ATOM 704 C CA . ALA A 1 86 ? -8.047 8.391 0.315 1 91.56 86 ALA A CA 1
ATOM 705 C C . ALA A 1 86 ? -6.977 7.344 0.015 1 91.56 86 ALA A C 1
ATOM 707 O O . ALA A 1 86 ? -7.215 6.145 0.168 1 91.56 86 ALA A O 1
ATOM 708 N N . CYS A 1 87 ? -5.895 7.828 -0.431 1 92.38 87 CYS A N 1
ATOM 709 C CA . CYS A 1 87 ? -4.66 7.051 -0.497 1 92.38 87 CYS A CA 1
ATOM 710 C C . CYS A 1 87 ? -3.695 7.465 0.608 1 92.38 87 CYS A C 1
ATOM 712 O O . CYS A 1 87 ? -3.312 8.633 0.698 1 92.38 87 CYS A O 1
ATOM 714 N N . VAL A 1 88 ? -3.381 6.539 1.432 1 93.56 88 VAL A N 1
ATOM 715 C CA . VAL A 1 88 ? -2.4 6.777 2.484 1 93.56 88 VAL A CA 1
ATOM 716 C C . VAL A 1 88 ? -1.07 6.129 2.109 1 93.56 88 VAL A C 1
ATOM 718 O O . VAL A 1 88 ? -1.01 4.918 1.869 1 93.56 88 VAL A O 1
ATOM 721 N N . ILE A 1 89 ? -0.036 6.887 2.049 1 93.69 89 ILE A N 1
ATOM 722 C CA . ILE A 1 89 ? 1.253 6.391 1.578 1 93.69 89 ILE A CA 1
ATOM 723 C C . ILE A 1 89 ? 2.311 6.594 2.66 1 93.69 89 ILE A C 1
ATOM 725 O O . ILE A 1 89 ? 2.385 7.66 3.273 1 93.69 89 ILE A O 1
ATOM 729 N N . GLN A 1 90 ? 3.049 5.582 2.85 1 94 90 GLN A N 1
ATOM 730 C CA . GLN A 1 90 ? 4.172 5.648 3.779 1 94 90 GLN A CA 1
ATOM 731 C C . GLN A 1 90 ? 5.504 5.512 3.043 1 94 90 GLN A C 1
ATOM 733 O O . GLN A 1 90 ? 5.688 4.582 2.252 1 94 90 GLN A O 1
ATOM 738 N N . PHE A 1 91 ? 6.359 6.418 3.379 1 94.19 91 PHE A N 1
ATOM 739 C CA . PHE A 1 91 ? 7.711 6.406 2.834 1 94.19 91 PHE A CA 1
ATOM 740 C C . PHE A 1 91 ? 8.742 6.176 3.936 1 94.19 91 PHE A C 1
ATOM 742 O O . PHE A 1 91 ? 8.93 7.035 4.801 1 94.19 91 PHE A O 1
ATOM 749 N N . PRO A 1 92 ? 9.359 5.023 3.793 1 91.75 92 PRO A N 1
ATOM 750 C CA . PRO A 1 92 ? 10.453 4.855 4.754 1 91.75 92 PRO A CA 1
ATOM 751 C C . PRO A 1 92 ? 11.539 5.922 4.605 1 91.75 92 PRO A C 1
ATOM 753 O O . PRO A 1 92 ? 11.984 6.199 3.492 1 91.75 92 PRO A O 1
ATOM 756 N N . TYR A 1 93 ? 11.914 6.543 5.719 1 90.81 93 TYR A N 1
ATOM 757 C CA . TYR A 1 93 ? 12.953 7.566 5.723 1 90.81 93 TYR A CA 1
ATOM 758 C C . TYR A 1 93 ? 14.211 7.062 6.414 1 90.81 93 TYR A C 1
ATOM 760 O O . TYR A 1 93 ? 15.32 7.207 5.891 1 90.81 93 TYR A O 1
ATOM 768 N N . SER A 1 94 ? 14.07 6.504 7.523 1 88.12 94 SER A N 1
ATOM 769 C CA . SER A 1 94 ? 15.125 5.832 8.273 1 88.12 94 SER A CA 1
ATOM 770 C C . SER A 1 94 ? 14.578 4.629 9.039 1 88.12 94 SER A C 1
ATOM 772 O O . SER A 1 94 ? 13.406 4.281 8.906 1 88.12 94 SER A O 1
ATOM 774 N N . ALA A 1 95 ? 15.422 3.963 9.758 1 83.06 95 ALA A N 1
ATOM 775 C CA . ALA A 1 95 ? 15 2.801 10.539 1 83.06 95 ALA A CA 1
ATOM 776 C C . ALA A 1 95 ? 13.922 3.18 11.547 1 83.06 95 ALA A C 1
ATOM 778 O O . ALA A 1 95 ? 13.094 2.346 11.922 1 83.06 95 ALA A O 1
ATOM 779 N N . SER A 1 96 ? 13.906 4.453 11.898 1 86.62 96 SER A N 1
ATOM 780 C CA . SER A 1 96 ? 13 4.836 12.977 1 86.62 96 SER A CA 1
ATOM 781 C C . SER A 1 96 ? 11.984 5.871 12.508 1 86.62 96 SER A C 1
ATOM 783 O O . SER A 1 96 ? 11.094 6.258 13.266 1 86.62 96 SER A O 1
ATOM 785 N N . GLU A 1 97 ? 12.164 6.301 11.312 1 90.44 97 GLU A N 1
ATOM 786 C CA . GLU A 1 97 ? 11.289 7.375 10.852 1 90.44 97 GLU A CA 1
ATOM 787 C C . GLU A 1 97 ? 10.633 7.027 9.523 1 90.44 97 GLU A C 1
ATOM 789 O O . GLU A 1 97 ? 11.273 6.465 8.633 1 90.44 97 GLU A O 1
ATOM 794 N N . THR A 1 98 ? 9.375 7.375 9.461 1 93.25 98 THR A N 1
ATOM 795 C CA . THR A 1 98 ? 8.602 7.254 8.227 1 93.25 98 THR A CA 1
ATOM 796 C C . THR A 1 98 ? 7.809 8.531 7.957 1 93.25 98 THR A C 1
ATOM 798 O O . THR A 1 98 ? 7.387 9.211 8.891 1 93.25 98 THR A O 1
ATOM 801 N N . ILE A 1 99 ? 7.695 8.867 6.762 1 95.56 99 ILE A N 1
ATOM 802 C CA . ILE A 1 99 ? 6.805 9.953 6.371 1 95.56 99 ILE A CA 1
ATOM 803 C C . ILE A 1 99 ? 5.504 9.383 5.812 1 95.56 99 ILE A C 1
ATOM 805 O O . ILE A 1 99 ? 5.523 8.609 4.852 1 95.56 99 ILE A O 1
ATOM 809 N N . LEU A 1 100 ? 4.434 9.703 6.441 1 96.38 100 LEU A N 1
ATOM 810 C CA . LEU A 1 100 ? 3.098 9.289 6.027 1 96.38 100 LEU A CA 1
ATOM 811 C C . LEU A 1 100 ? 2.354 10.445 5.363 1 96.38 100 LEU A C 1
ATOM 813 O O . LEU A 1 100 ? 2.279 11.547 5.918 1 96.38 100 LEU A O 1
ATOM 817 N N . ILE A 1 101 ? 1.856 10.203 4.184 1 96.06 101 ILE A N 1
ATOM 818 C CA . ILE A 1 101 ? 1.034 11.203 3.516 1 96.06 101 ILE A CA 1
ATOM 819 C C . ILE A 1 101 ? -0.319 10.602 3.148 1 96.06 101 ILE A C 1
ATOM 821 O O . ILE A 1 101 ? -0.437 9.391 2.975 1 96.06 101 ILE A O 1
ATOM 825 N N . SER A 1 102 ? -1.259 11.414 3.07 1 95.44 102 SER A N 1
ATOM 826 C CA . SER A 1 102 ? -2.578 11.023 2.586 1 95.44 102 SER A CA 1
ATOM 827 C C . SER A 1 102 ? -3.113 12.031 1.569 1 95.44 102 SER A C 1
ATOM 829 O O . SER A 1 102 ? -2.996 13.242 1.764 1 95.44 102 SER A O 1
ATOM 831 N N . VAL A 1 103 ? -3.613 11.508 0.459 1 93.81 103 VAL A N 1
ATOM 832 C CA . VAL A 1 103 ? -4.191 12.328 -0.597 1 93.81 103 VAL A CA 1
ATOM 833 C C . VAL A 1 103 ? -5.547 11.758 -1.011 1 93.81 103 VAL A C 1
ATOM 835 O O . VAL A 1 103 ? -5.824 10.578 -0.792 1 93.81 103 VAL A O 1
ATOM 838 N N . SER A 1 104 ? -6.312 12.633 -1.58 1 90.5 104 SER A N 1
ATOM 839 C CA . SER A 1 104 ? -7.582 12.164 -2.123 1 90.5 104 SER A CA 1
ATOM 840 C C . SER A 1 104 ? -7.359 11.203 -3.291 1 90.5 104 SER A C 1
ATOM 842 O O . SER A 1 104 ? -6.324 11.258 -3.959 1 90.5 104 SER A O 1
ATOM 844 N N . ARG A 1 105 ? -8.336 10.359 -3.57 1 83 105 ARG A N 1
ATOM 845 C CA . ARG A 1 105 ? -8.227 9.367 -4.637 1 83 105 ARG A CA 1
ATOM 846 C C . ARG A 1 105 ? -8.094 10.031 -6 1 83 105 ARG A C 1
ATOM 848 O O . ARG A 1 105 ? -7.398 9.523 -6.879 1 83 105 ARG A O 1
ATOM 855 N N . GLU A 1 106 ? -8.711 11.102 -6.203 1 77.56 106 GLU A N 1
ATOM 856 C CA . GLU A 1 106 ? -8.68 11.828 -7.469 1 77.56 106 GLU A CA 1
ATOM 857 C C . GLU A 1 106 ? -7.305 12.438 -7.73 1 77.56 106 GLU A C 1
ATOM 859 O O . GLU A 1 106 ? -6.879 12.555 -8.883 1 77.56 106 GLU A O 1
ATOM 864 N N . ALA A 1 107 ? -6.676 12.719 -6.684 1 73.06 107 ALA A N 1
ATOM 865 C CA . ALA A 1 107 ? -5.359 13.336 -6.793 1 73.06 107 ALA A CA 1
ATOM 866 C C . ALA A 1 107 ? -4.301 12.305 -7.18 1 73.06 107 ALA A C 1
ATOM 868 O O . ALA A 1 107 ? -3.283 12.648 -7.785 1 73.06 107 ALA A O 1
ATOM 869 N N . GLY A 1 108 ? -4.574 11.062 -6.941 1 65.06 108 GLY A N 1
ATOM 870 C CA . GLY A 1 108 ? -3.627 10 -7.23 1 65.06 108 GLY A CA 1
ATOM 871 C C . GLY A 1 108 ? -3.762 9.438 -8.633 1 65.06 108 GLY A C 1
ATOM 872 O O . GLY A 1 108 ? -3.83 8.227 -8.82 1 65.06 108 GLY A O 1
ATOM 873 N N . ARG A 1 109 ? -3.982 10.133 -9.688 1 65.44 109 ARG A N 1
ATOM 874 C CA . ARG A 1 109 ? -4.23 9.633 -11.039 1 65.44 109 ARG A CA 1
ATOM 875 C C . ARG A 1 109 ? -3.025 8.859 -11.57 1 65.44 109 ARG A C 1
ATOM 877 O O . ARG A 1 109 ? -3.176 7.785 -12.156 1 65.44 109 ARG A O 1
ATOM 884 N N . ASP A 1 110 ? -1.853 9.414 -11.469 1 76.06 110 ASP A N 1
ATOM 885 C CA . ASP A 1 110 ? -0.632 8.703 -11.836 1 76.06 110 ASP A CA 1
ATOM 886 C C . ASP A 1 110 ? 0.188 8.344 -10.594 1 76.06 110 ASP A C 1
ATOM 888 O O . ASP A 1 110 ? 1.216 8.969 -10.328 1 76.06 110 ASP A O 1
ATOM 892 N N . LEU A 1 111 ? -0.4 7.277 -9.914 1 75.56 111 LEU A N 1
ATOM 893 C CA . LEU A 1 111 ? 0.07 6.957 -8.57 1 75.56 111 LEU A CA 1
ATOM 894 C C . LEU A 1 111 ? 1.534 6.531 -8.594 1 75.56 111 LEU A C 1
ATOM 896 O O . LEU A 1 111 ? 2.305 6.902 -7.707 1 75.56 111 LEU A O 1
ATOM 900 N N . ILE A 1 112 ? 1.941 5.801 -9.648 1 78.25 112 ILE A N 1
ATOM 901 C CA . ILE A 1 112 ? 3.322 5.336 -9.703 1 78.25 112 ILE A CA 1
ATOM 902 C C . ILE A 1 112 ? 4.266 6.523 -9.875 1 78.25 112 ILE A C 1
ATOM 904 O O . ILE A 1 112 ? 5.246 6.656 -9.141 1 78.25 112 ILE A O 1
ATOM 908 N N . GLU A 1 113 ? 3.963 7.246 -10.859 1 80.25 113 GLU A N 1
ATOM 909 C CA . GLU A 1 113 ? 4.785 8.43 -11.07 1 80.25 113 GLU A CA 1
ATOM 910 C C . GLU A 1 113 ? 4.766 9.344 -9.844 1 80.25 113 GLU A C 1
ATOM 912 O O . GLU A 1 113 ? 5.789 9.922 -9.477 1 80.25 113 GLU A O 1
ATOM 917 N N . PHE A 1 114 ? 3.668 9.445 -9.344 1 84.12 114 PHE A N 1
ATOM 918 C CA . PHE A 1 114 ? 3.482 10.25 -8.148 1 84.12 114 PHE A CA 1
ATOM 919 C C . PHE A 1 114 ? 4.34 9.727 -7.004 1 84.12 114 PHE A C 1
ATOM 921 O O . PHE A 1 114 ? 5.047 10.5 -6.348 1 84.12 114 PHE A O 1
ATOM 928 N N . VAL A 1 115 ? 4.34 8.477 -6.746 1 87.31 115 VAL A N 1
ATOM 929 C CA . VAL A 1 115 ? 5.082 7.848 -5.66 1 87.31 115 VAL A CA 1
ATOM 930 C C . VAL A 1 115 ? 6.582 7.992 -5.906 1 87.31 115 VAL A C 1
ATOM 932 O O . VAL A 1 115 ? 7.34 8.305 -4.984 1 87.31 115 VAL A O 1
ATOM 935 N N . GLU A 1 116 ? 6.965 7.824 -7.129 1 87.06 116 GLU A N 1
ATOM 936 C CA . GLU A 1 116 ? 8.383 7.945 -7.445 1 87.06 116 GLU A CA 1
ATOM 937 C C . GLU A 1 116 ? 8.883 9.375 -7.227 1 87.06 116 GLU A C 1
ATOM 939 O O . GLU A 1 116 ? 9.984 9.578 -6.727 1 87.06 116 GLU A O 1
ATOM 944 N N . ALA A 1 117 ? 8.109 10.281 -7.645 1 87.94 117 ALA A N 1
ATOM 945 C CA . ALA A 1 117 ? 8.469 11.68 -7.43 1 87.94 117 ALA A CA 1
ATOM 946 C C . ALA A 1 117 ? 8.617 11.984 -5.941 1 87.94 117 ALA A C 1
ATOM 948 O O . ALA A 1 117 ? 9.555 12.672 -5.531 1 87.94 117 ALA A O 1
ATOM 949 N N . CYS A 1 118 ? 7.691 11.516 -5.172 1 91.12 118 CYS A N 1
ATOM 950 C CA . CYS A 1 118 ? 7.754 11.719 -3.727 1 91.12 118 CYS A CA 1
ATOM 951 C C . CYS A 1 118 ? 8.984 11.031 -3.135 1 91.12 118 CYS A C 1
ATOM 953 O O . CYS A 1 118 ? 9.648 11.594 -2.264 1 91.12 118 CYS A O 1
ATOM 955 N N . ARG A 1 119 ? 9.234 9.859 -3.629 1 90.44 119 ARG A N 1
ATOM 956 C CA . ARG A 1 119 ? 10.375 9.094 -3.137 1 90.44 119 ARG A CA 1
ATOM 957 C C . ARG A 1 119 ? 11.688 9.828 -3.424 1 90.44 119 ARG A C 1
ATOM 959 O O . ARG A 1 119 ? 12.617 9.789 -2.615 1 90.44 119 ARG A O 1
ATOM 966 N N . ASP A 1 120 ? 11.75 10.367 -4.582 1 89.19 120 ASP A N 1
ATOM 967 C CA . ASP A 1 120 ? 12.945 11.141 -4.926 1 89.19 120 ASP A CA 1
ATOM 968 C C . ASP A 1 120 ? 13.188 12.25 -3.91 1 89.19 120 ASP A C 1
ATOM 970 O O . ASP A 1 120 ? 14.336 12.547 -3.576 1 89.19 120 ASP A O 1
ATOM 974 N N . ILE A 1 121 ? 12.188 12.836 -3.467 1 91.19 121 ILE A N 1
ATOM 975 C CA . ILE A 1 121 ? 12.289 13.883 -2.463 1 91.19 121 ILE A CA 1
ATOM 976 C C . ILE A 1 121 ? 12.711 13.281 -1.125 1 91.19 121 ILE A C 1
ATOM 978 O O . ILE A 1 121 ? 13.578 13.828 -0.437 1 91.19 121 ILE A O 1
ATOM 982 N N . VAL A 1 122 ? 12.141 12.07 -0.775 1 90.06 122 VAL A N 1
ATOM 983 C CA . VAL A 1 122 ? 12.406 11.43 0.509 1 90.06 122 VAL A CA 1
ATOM 984 C C . VAL A 1 122 ? 13.812 10.828 0.512 1 90.06 122 VAL A C 1
ATOM 986 O O . VAL A 1 122 ? 14.508 10.875 1.527 1 90.06 122 VAL A O 1
ATOM 989 N N . GLY A 1 123 ? 14.148 10.008 -0.594 1 75.12 123 GLY A N 1
ATOM 990 C CA . GLY A 1 123 ? 15.414 9.312 -0.735 1 75.12 123 GLY A CA 1
ATOM 991 C C . GLY A 1 123 ? 16.578 10.242 -0.992 1 75.12 123 GLY A C 1
ATOM 992 O O . GLY A 1 123 ? 17.734 9.859 -0.815 1 75.12 123 GLY A O 1
ATOM 993 N N . ASP A 1 124 ? 16.469 11.258 -1.974 1 57.94 124 ASP A N 1
ATOM 994 C CA . ASP A 1 124 ? 17.578 12.164 -2.244 1 57.94 124 ASP A CA 1
ATOM 995 C C . ASP A 1 124 ? 18.406 12.414 -0.982 1 57.94 124 ASP A C 1
ATOM 997 O O . ASP A 1 124 ? 19.609 12.625 -1.056 1 57.94 124 ASP A O 1
ATOM 1001 N N . ARG A 1 125 ? 18 12.32 0.152 1 48.53 125 ARG A N 1
ATOM 1002 C CA . ARG A 1 125 ? 18.953 12.719 1.194 1 48.53 125 ARG A CA 1
ATOM 1003 C C . ARG A 1 125 ? 19.734 11.516 1.717 1 48.53 125 ARG A C 1
ATOM 1005 O O . ARG A 1 125 ? 20.469 11.625 2.701 1 48.53 125 ARG A O 1
ATOM 1012 N N . ARG A 1 126 ? 19.406 10.062 1.305 1 43.12 126 ARG A N 1
ATOM 1013 C CA . ARG A 1 126 ? 20.453 9.258 1.925 1 43.12 126 ARG A CA 1
ATOM 1014 C C . ARG A 1 126 ? 21.844 9.797 1.582 1 43.12 126 ARG A C 1
ATOM 1016 O O . ARG A 1 126 ? 22.828 9.43 2.215 1 43.12 126 ARG A O 1
ATOM 1023 N N . GLY A 1 127 ? 22.094 10.289 0.458 1 34.59 127 GLY A N 1
ATOM 1024 C CA . GLY A 1 127 ? 23.453 10.711 0.148 1 34.59 127 GLY A CA 1
ATOM 1025 C C . GLY A 1 127 ? 23.969 11.797 1.065 1 34.59 127 GLY A C 1
ATOM 1026 O O . GLY A 1 127 ? 25.141 12.148 1.021 1 34.59 127 GLY A O 1
ATOM 1027 N N . THR A 1 128 ? 23.203 12.758 1.495 1 33.72 128 THR A N 1
ATOM 1028 C CA . THR A 1 128 ? 24.031 13.828 2.045 1 33.72 128 THR A CA 1
ATOM 1029 C C . THR A 1 128 ? 24.578 13.438 3.42 1 33.72 128 THR A C 1
ATOM 1031 O O . THR A 1 128 ? 25.344 14.188 4.023 1 33.72 128 THR A O 1
ATOM 1034 N N . ALA A 1 129 ? 23.969 12.602 4.176 1 32.97 129 ALA A N 1
ATOM 1035 C CA . ALA A 1 129 ? 24.688 12.375 5.426 1 32.97 129 ALA A CA 1
ATOM 1036 C C . ALA A 1 129 ? 25.859 11.406 5.223 1 32.97 129 ALA A C 1
ATOM 1038 O O . ALA A 1 129 ? 26.438 10.914 6.191 1 32.97 129 ALA A O 1
ATOM 1039 N N . THR A 1 130 ? 26.438 11.023 4.129 1 21.61 130 THR A N 1
ATOM 1040 C CA . THR A 1 130 ? 27.812 10.555 4.211 1 21.61 130 THR A CA 1
ATOM 1041 C C . THR A 1 130 ? 28.703 11.586 4.902 1 21.61 130 THR A C 1
ATOM 1043 O O . THR A 1 130 ? 28.656 12.773 4.57 1 21.61 130 THR A O 1
ATOM 1046 N N . MET B 1 1 ? -16.594 -18.75 -5.02 1 87.75 1 MET B N 1
ATOM 1047 C CA . MET B 1 1 ? -15.523 -19.078 -4.09 1 87.75 1 MET B CA 1
ATOM 1048 C C . MET B 1 1 ? -14.266 -18.281 -4.41 1 87.75 1 MET B C 1
ATOM 1050 O O . MET B 1 1 ? -14.148 -17.719 -5.496 1 87.75 1 MET B O 1
ATOM 1054 N N . VAL B 1 2 ? -13.383 -18.156 -3.506 1 91.69 2 VAL B N 1
ATOM 1055 C CA . VAL B 1 2 ? -12.18 -17.344 -3.643 1 91.69 2 VAL B CA 1
ATOM 1056 C C . VAL B 1 2 ? -11.328 -17.859 -4.793 1 91.69 2 VAL B C 1
ATOM 1058 O O . VAL B 1 2 ? -10.688 -17.094 -5.504 1 91.69 2 VAL B O 1
ATOM 1061 N N . GLU B 1 3 ? -11.406 -19.172 -5.02 1 93.25 3 GLU B N 1
ATOM 1062 C CA . GLU B 1 3 ? -10.625 -19.781 -6.098 1 93.25 3 GLU B CA 1
ATOM 1063 C C . GLU B 1 3 ? -11.117 -19.312 -7.465 1 93.25 3 GLU B C 1
ATOM 1065 O O . GLU B 1 3 ? -10.32 -19.062 -8.367 1 93.25 3 GLU B O 1
ATOM 1070 N N . GLU B 1 4 ? -12.359 -19.281 -7.574 1 93.12 4 GLU B N 1
ATOM 1071 C CA . GLU B 1 4 ? -12.945 -18.797 -8.82 1 93.12 4 GLU B CA 1
ATOM 1072 C C . GLU B 1 4 ? -12.578 -17.344 -9.078 1 93.12 4 GLU B C 1
ATOM 1074 O O . GLU B 1 4 ? -12.289 -16.953 -10.211 1 93.12 4 GLU B O 1
ATOM 1079 N N . THR B 1 5 ? -12.633 -16.609 -8.031 1 93.88 5 THR B N 1
ATOM 1080 C CA . THR 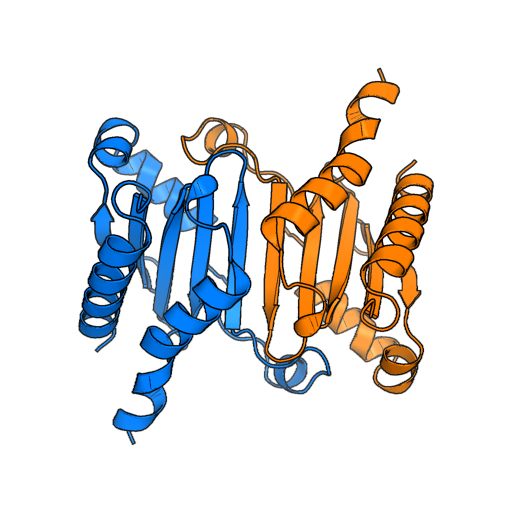B 1 5 ? -12.273 -15.195 -8.133 1 93.88 5 THR B CA 1
ATOM 1081 C C . THR B 1 5 ? -10.805 -15.039 -8.523 1 93.88 5 THR B C 1
ATOM 1083 O O . THR B 1 5 ? -10.469 -14.219 -9.383 1 93.88 5 THR B O 1
ATOM 1086 N N . ALA B 1 6 ? -9.953 -15.836 -7.918 1 95.19 6 ALA B N 1
ATOM 1087 C CA . ALA B 1 6 ? -8.531 -15.797 -8.25 1 95.19 6 ALA B CA 1
ATOM 1088 C C . ALA B 1 6 ? -8.297 -16.156 -9.711 1 95.19 6 ALA B C 1
ATOM 1090 O O . ALA B 1 6 ? -7.426 -15.578 -10.367 1 95.19 6 ALA B O 1
ATOM 1091 N N . GLU B 1 7 ? -9.031 -17.094 -10.18 1 94.69 7 GLU B N 1
ATOM 1092 C CA . GLU B 1 7 ? -8.922 -17.5 -11.578 1 94.69 7 GLU B CA 1
ATOM 1093 C C . GLU B 1 7 ? -9.312 -16.359 -12.516 1 94.69 7 GLU B C 1
ATOM 1095 O O . GLU B 1 7 ? -8.602 -16.062 -13.477 1 94.69 7 GLU B O 1
ATOM 1100 N N . ARG B 1 8 ? -10.438 -15.797 -12.219 1 94.62 8 ARG B N 1
ATOM 1101 C CA . ARG B 1 8 ? -10.891 -14.672 -13.023 1 94.62 8 ARG B CA 1
ATOM 1102 C C . ARG B 1 8 ? -9.891 -13.523 -12.977 1 94.62 8 ARG B C 1
ATOM 1104 O O . ARG B 1 8 ? -9.617 -12.891 -14 1 94.62 8 ARG B O 1
ATOM 1111 N N . LEU B 1 9 ? -9.383 -13.289 -11.82 1 95.88 9 LEU B N 1
ATOM 1112 C CA . LEU B 1 9 ? -8.398 -12.227 -11.648 1 95.88 9 LEU B CA 1
ATOM 1113 C C . LEU B 1 9 ? -7.133 -12.523 -12.445 1 95.88 9 LEU B C 1
ATOM 1115 O O . LEU B 1 9 ? -6.578 -11.633 -13.094 1 95.88 9 LEU B O 1
ATOM 1119 N N . THR B 1 10 ? -6.773 -13.719 -12.43 1 95.81 10 THR B N 1
ATOM 1120 C CA . THR B 1 10 ? -5.578 -14.133 -13.156 1 95.81 10 THR B CA 1
ATOM 1121 C C . THR B 1 10 ? -5.758 -13.906 -14.656 1 95.81 10 THR B C 1
ATOM 1123 O O . THR B 1 10 ? -4.867 -13.375 -15.32 1 95.81 10 THR B O 1
ATOM 1126 N N . GLU B 1 11 ? -6.828 -14.289 -15.125 1 94.94 11 GLU B N 1
ATOM 1127 C CA . GLU B 1 11 ? -7.117 -14.117 -16.547 1 94.94 11 GLU B CA 1
ATOM 1128 C C . GLU B 1 11 ? -7.121 -12.641 -16.938 1 94.94 11 GLU B C 1
ATOM 1130 O O . GLU B 1 11 ? -6.551 -12.258 -17.953 1 94.94 11 GLU B O 1
ATOM 1135 N N . TYR B 1 12 ? -7.754 -11.961 -16.141 1 94.12 12 TYR B N 1
ATOM 1136 C CA . TYR B 1 12 ? -7.797 -10.523 -16.375 1 94.12 12 TYR B CA 1
ATOM 1137 C C . TYR B 1 12 ? -6.395 -9.93 -16.359 1 94.12 12 TYR B C 1
ATOM 1139 O O . TYR B 1 12 ? -6.02 -9.172 -17.266 1 94.12 12 TYR B O 1
ATOM 1147 N N . LEU B 1 13 ? -5.586 -10.281 -15.359 1 94.31 13 LEU B N 1
ATOM 1148 C CA . LEU B 1 13 ? -4.246 -9.727 -15.18 1 94.31 13 LEU B CA 1
ATOM 1149 C C . LEU B 1 13 ? -3.334 -10.125 -16.328 1 94.31 13 LEU B C 1
ATOM 1151 O O . LEU B 1 13 ? -2.566 -9.305 -16.828 1 94.31 13 LEU B O 1
ATOM 1155 N N . TYR B 1 14 ? -3.467 -11.297 -16.719 1 91.81 14 TYR B N 1
ATOM 1156 C CA . TYR B 1 14 ? -2.648 -11.766 -17.844 1 91.81 14 TYR B CA 1
ATOM 1157 C C . TYR B 1 14 ? -2.982 -11 -19.109 1 91.81 14 TYR B C 1
ATOM 1159 O O . TYR B 1 14 ? -2.088 -10.664 -19.891 1 91.81 14 TYR B O 1
ATOM 1167 N N . SER B 1 15 ? -4.203 -10.75 -19.297 1 91.56 15 SER B N 1
ATOM 1168 C CA . SER B 1 15 ? -4.637 -10.008 -20.469 1 91.56 15 SER B CA 1
ATOM 1169 C C . SER B 1 15 ? -4.152 -8.562 -20.422 1 91.56 15 SER B C 1
ATOM 1171 O O . SER B 1 15 ? -3.865 -7.961 -21.453 1 91.56 15 SER B O 1
ATOM 1173 N N . GLN B 1 16 ? -4.055 -8.055 -19.25 1 88.75 16 GLN B N 1
ATOM 1174 C CA . GLN B 1 16 ? -3.734 -6.641 -19.062 1 88.75 16 GLN B CA 1
ATOM 1175 C C . GLN B 1 16 ? -2.227 -6.41 -19.078 1 88.75 16 GLN B C 1
ATOM 1177 O O . GLN B 1 16 ? -1.747 -5.43 -19.656 1 88.75 16 GLN B O 1
ATOM 1182 N N . VAL B 1 17 ? -1.473 -7.34 -18.469 1 89.62 17 VAL B N 1
ATOM 1183 C CA . VAL B 1 17 ? -0.069 -7 -18.25 1 89.62 17 VAL B CA 1
ATOM 1184 C C . VAL B 1 17 ? 0.822 -8.078 -18.859 1 89.62 17 VAL B C 1
ATOM 1186 O O . VAL B 1 17 ? 2.043 -7.918 -18.938 1 89.62 17 VAL B O 1
ATOM 1189 N N . GLY B 1 18 ? 0.274 -9.148 -19.312 1 90.31 18 GLY B N 1
ATOM 1190 C CA . GLY B 1 18 ? 1.043 -10.203 -19.953 1 90.31 18 GLY B CA 1
ATOM 1191 C C . GLY B 1 18 ? 2.15 -10.75 -19.078 1 90.31 18 GLY B C 1
ATOM 1192 O O . GLY B 1 18 ? 1.903 -11.156 -17.938 1 90.31 18 GLY B O 1
ATOM 1193 N N . ASP B 1 19 ? 3.379 -10.547 -19.531 1 90 19 ASP B N 1
ATOM 1194 C CA . ASP B 1 19 ? 4.535 -11.117 -18.844 1 90 19 ASP B CA 1
ATOM 1195 C C . ASP B 1 19 ? 4.863 -10.328 -17.578 1 90 19 ASP B C 1
ATOM 1197 O O . ASP B 1 19 ? 5.699 -10.758 -16.781 1 90 19 ASP B O 1
ATOM 1201 N N . GLY B 1 20 ? 4.184 -9.32 -17.422 1 92.62 20 GLY B N 1
ATOM 1202 C CA . GLY B 1 20 ? 4.391 -8.508 -16.234 1 92.62 20 GLY B CA 1
ATOM 1203 C C . GLY B 1 2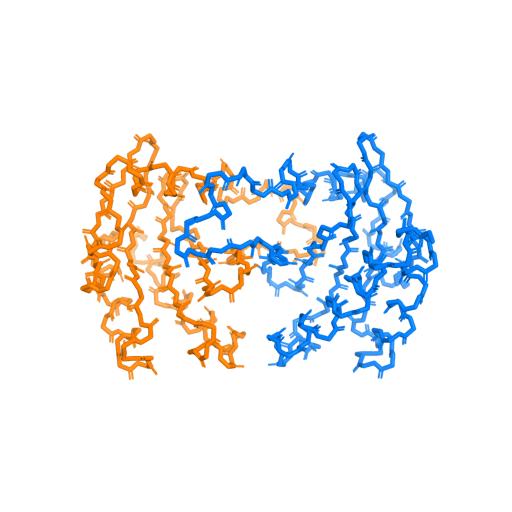0 ? 3.723 -9.086 -15 1 92.62 20 GLY B C 1
ATOM 1204 O O . GLY B 1 20 ? 4.008 -8.656 -13.883 1 92.62 20 GLY B O 1
ATOM 1205 N N . LEU B 1 21 ? 2.83 -10.109 -15.203 1 95 21 LEU B N 1
ATOM 1206 C CA . LEU B 1 21 ? 2.215 -10.797 -14.07 1 95 21 LEU B CA 1
ATOM 1207 C C . LEU B 1 21 ? 3.201 -11.758 -13.422 1 95 21 LEU B C 1
ATOM 1209 O O . LEU B 1 21 ? 3.732 -12.656 -14.086 1 95 21 LEU B O 1
ATOM 1213 N N . ARG B 1 22 ? 3.441 -11.57 -12.164 1 95.94 22 ARG B N 1
ATOM 1214 C CA . ARG B 1 22 ? 4.469 -12.336 -11.461 1 95.94 22 ARG B CA 1
ATOM 1215 C C . ARG B 1 22 ? 3.854 -13.477 -10.656 1 95.94 22 ARG B C 1
ATOM 1217 O O . ARG B 1 22 ? 4.305 -14.617 -10.742 1 95.94 22 ARG B O 1
ATOM 1224 N N . THR B 1 23 ? 2.785 -13.164 -9.875 1 96.31 23 THR B N 1
ATOM 1225 C CA . THR B 1 23 ? 2.152 -14.234 -9.109 1 96.31 23 THR B CA 1
ATOM 1226 C C . THR B 1 23 ? 0.746 -13.836 -8.68 1 96.31 23 THR B C 1
ATOM 1228 O O . THR B 1 23 ? 0.421 -12.648 -8.633 1 96.31 23 THR B O 1
ATOM 1231 N N . VAL B 1 24 ? -0.131 -14.727 -8.445 1 96.94 24 VAL B N 1
ATOM 1232 C CA . VAL B 1 24 ? -1.436 -14.641 -7.797 1 96.94 24 VAL B CA 1
ATOM 1233 C C . VAL B 1 24 ? -1.551 -15.719 -6.719 1 96.94 24 VAL B C 1
ATOM 1235 O O . VAL B 1 24 ? -1.425 -16.906 -7.012 1 96.94 24 VAL B O 1
ATOM 1238 N N . VAL B 1 25 ? -1.783 -15.273 -5.551 1 96.81 25 VAL B N 1
ATOM 1239 C CA . VAL B 1 25 ? -1.784 -16.172 -4.402 1 96.81 25 VAL B CA 1
ATOM 1240 C C . VAL B 1 25 ? -3.018 -15.914 -3.541 1 96.81 25 VAL B C 1
ATOM 1242 O O . VAL B 1 25 ? -3.393 -14.758 -3.318 1 96.81 25 VAL B O 1
ATOM 1245 N N . ILE B 1 26 ? -3.615 -16.953 -3.104 1 96.38 26 ILE B N 1
ATOM 1246 C CA . ILE B 1 26 ? -4.648 -16.844 -2.08 1 96.38 26 ILE B CA 1
ATOM 1247 C C . ILE B 1 26 ? -4.031 -17.062 -0.7 1 96.38 26 ILE B C 1
ATOM 1249 O O . ILE B 1 26 ? -3.441 -18.109 -0.434 1 96.38 26 ILE B O 1
ATOM 1253 N N . VAL B 1 27 ? -4.145 -16.062 0.11 1 94.69 27 VAL B N 1
ATOM 1254 C CA . VAL B 1 27 ? -3.559 -16.125 1.444 1 94.69 27 VAL B CA 1
ATOM 1255 C C . VAL B 1 27 ? -4.656 -16.359 2.48 1 94.69 27 VAL B C 1
ATOM 1257 O O . VAL B 1 27 ? -5.676 -15.664 2.48 1 94.69 27 VAL B O 1
ATOM 1260 N N . ARG B 1 28 ? -4.48 -17.344 3.303 1 89.75 28 ARG B N 1
ATOM 1261 C CA . ARG B 1 28 ? -5.375 -17.719 4.391 1 89.75 28 ARG B CA 1
ATOM 1262 C C . ARG B 1 28 ? -4.641 -17.734 5.727 1 89.75 28 ARG B C 1
ATOM 1264 O O . ARG B 1 28 ? -3.422 -17.547 5.773 1 89.75 28 ARG B O 1
ATOM 1271 N N . ASP B 1 29 ? -5.352 -17.766 6.781 1 79.62 29 ASP B N 1
ATOM 1272 C CA . ASP B 1 29 ? -4.73 -17.828 8.102 1 79.62 29 ASP B CA 1
ATOM 1273 C C . ASP B 1 29 ? -3.719 -18.953 8.188 1 79.62 29 ASP B C 1
ATOM 1275 O O . ASP B 1 29 ? -4.09 -20.141 8.125 1 79.62 29 ASP B O 1
ATOM 1279 N N . GLY B 1 30 ? -2.49 -18.562 8.172 1 77.31 30 GLY B N 1
ATOM 1280 C CA . GLY B 1 30 ? -1.374 -19.469 8.398 1 77.31 30 GLY B CA 1
ATOM 1281 C C . GLY B 1 30 ? -0.981 -20.25 7.156 1 77.31 30 GLY B C 1
ATOM 1282 O O . GLY B 1 30 ? -0.129 -21.141 7.223 1 77.31 30 GLY B O 1
ATOM 1283 N N . ASP B 1 31 ? -1.611 -20.078 6.109 1 88.81 31 ASP B N 1
ATOM 1284 C CA . ASP B 1 31 ? -1.279 -20.797 4.887 1 88.81 31 ASP B CA 1
ATOM 1285 C C . ASP B 1 31 ? -1.568 -19.969 3.648 1 88.81 31 ASP B C 1
ATOM 1287 O O . ASP B 1 31 ? -2.027 -18.828 3.756 1 88.81 31 ASP B O 1
ATOM 1291 N N . TYR B 1 32 ? -1.127 -20.578 2.461 1 93.88 32 TYR B N 1
ATOM 1292 C CA . TYR B 1 32 ? -1.415 -19.922 1.191 1 93.88 32 TYR B CA 1
ATOM 1293 C C . TYR B 1 32 ? -1.459 -20.938 0.05 1 93.88 32 TYR B C 1
ATOM 1295 O O . TYR B 1 32 ? -0.981 -22.062 0.191 1 93.88 32 TYR B O 1
ATOM 1303 N N . ALA B 1 33 ? -2.135 -20.562 -0.991 1 94.31 33 ALA B N 1
ATOM 1304 C CA . ALA B 1 33 ? -2.205 -21.375 -2.207 1 94.31 33 ALA B CA 1
ATOM 1305 C C . ALA B 1 33 ? -1.813 -20.547 -3.432 1 94.31 33 ALA B C 1
ATOM 1307 O O . ALA B 1 33 ? -2.363 -19.469 -3.666 1 94.31 33 ALA B O 1
ATOM 1308 N N . ILE B 1 34 ? -0.896 -21.141 -4.16 1 94.88 34 ILE B N 1
ATOM 1309 C CA . ILE B 1 34 ? -0.446 -20.453 -5.371 1 94.88 34 ILE B CA 1
ATOM 1310 C C . ILE B 1 34 ? -1.404 -20.766 -6.52 1 94.88 34 ILE B C 1
ATOM 1312 O O . ILE B 1 34 ? -1.638 -21.922 -6.852 1 94.88 34 ILE B O 1
ATOM 1316 N N . HIS B 1 35 ? -1.93 -19.734 -7.086 1 95.31 35 HIS B N 1
ATOM 1317 C CA . HIS B 1 35 ? -2.793 -19.906 -8.25 1 95.31 35 HIS B CA 1
ATOM 1318 C C . HIS B 1 35 ? -2.021 -19.688 -9.547 1 95.31 35 HIS B C 1
ATOM 1320 O O . HIS B 1 35 ? -2.342 -20.281 -10.578 1 95.31 35 HIS B O 1
ATOM 1326 N N . TYR B 1 36 ? -1.179 -18.812 -9.453 1 96.25 36 TYR B N 1
ATOM 1327 C CA . TYR B 1 36 ? -0.309 -18.516 -10.586 1 96.25 36 TYR B CA 1
ATOM 1328 C C . TYR B 1 36 ? 1.071 -18.078 -10.117 1 96.25 36 TYR B C 1
ATOM 1330 O O . TYR B 1 36 ? 1.191 -17.312 -9.156 1 96.25 36 TYR B O 1
ATOM 1338 N N . LEU B 1 37 ? 2.049 -18.578 -10.773 1 95.81 37 LEU B N 1
ATOM 1339 C CA . LEU B 1 37 ? 3.445 -18.203 -10.562 1 95.81 37 LEU B CA 1
ATOM 1340 C C . LEU B 1 37 ? 4.199 -18.172 -11.891 1 95.81 37 LEU B C 1
ATOM 1342 O O . LEU B 1 37 ? 4.219 -19.156 -12.625 1 95.81 37 LEU B O 1
ATOM 1346 N N . SER B 1 38 ? 4.758 -17.016 -12.141 1 95.06 38 SER B N 1
ATOM 1347 C CA . SER B 1 38 ? 5.465 -16.875 -13.406 1 95.06 38 SER B CA 1
ATOM 1348 C C . SER B 1 38 ? 6.68 -17.797 -13.469 1 95.06 38 SER B C 1
ATOM 1350 O O . SER B 1 38 ? 7.23 -18.172 -12.43 1 95.06 38 SER B O 1
ATOM 1352 N N . ASP B 1 39 ? 7.129 -18.016 -14.656 1 93 39 ASP B N 1
ATOM 1353 C CA . ASP B 1 39 ? 8.312 -18.844 -14.852 1 93 39 ASP B CA 1
ATOM 1354 C C . ASP B 1 39 ? 9.555 -18.188 -14.258 1 93 39 ASP B C 1
ATOM 1356 O O . ASP B 1 39 ? 10.422 -18.859 -13.695 1 93 39 ASP B O 1
ATOM 1360 N N . GLU B 1 40 ? 9.578 -16.938 -14.391 1 91.06 40 GLU B N 1
ATOM 1361 C CA . GLU B 1 40 ? 10.719 -16.203 -13.852 1 91.06 40 GLU B CA 1
ATOM 1362 C C . GLU B 1 40 ? 10.82 -16.359 -12.344 1 91.06 40 GLU B C 1
ATOM 1364 O O . GLU B 1 40 ? 11.891 -16.656 -11.812 1 91.06 40 GLU B O 1
ATOM 1369 N N . LEU B 1 41 ? 9.734 -16.25 -11.633 1 92.12 41 LEU B N 1
ATOM 1370 C CA . LEU B 1 41 ? 9.75 -16.375 -10.18 1 92.12 41 LEU B CA 1
ATOM 1371 C C . LEU B 1 41 ? 9.992 -17.812 -9.75 1 92.12 41 LEU B C 1
ATOM 1373 O O . LEU B 1 41 ? 10.625 -18.062 -8.727 1 92.12 41 LEU B O 1
ATOM 1377 N N . ARG B 1 42 ? 9.539 -18.734 -10.508 1 90.88 42 ARG B N 1
ATOM 1378 C CA . ARG B 1 42 ? 9.758 -20.141 -10.219 1 90.88 42 ARG B CA 1
ATOM 1379 C C . ARG B 1 42 ? 11.25 -20.469 -10.203 1 90.88 42 ARG B C 1
ATOM 1381 O O . ARG B 1 42 ? 11.703 -21.297 -9.414 1 90.88 42 ARG B O 1
ATOM 1388 N N . ARG B 1 43 ? 11.906 -19.75 -11.008 1 91 43 ARG B N 1
ATOM 1389 C CA . ARG B 1 43 ? 13.344 -19.984 -11.102 1 91 43 ARG B CA 1
ATOM 1390 C C . ARG B 1 43 ? 14.094 -19.234 -10.008 1 91 43 ARG B C 1
ATOM 1392 O O . ARG B 1 43 ? 15.148 -19.688 -9.547 1 91 43 ARG B O 1
ATOM 1399 N N . GLU B 1 44 ? 13.523 -18.156 -9.641 1 89.69 44 GLU B N 1
ATOM 1400 C CA . GLU B 1 44 ? 14.242 -17.25 -8.734 1 89.69 44 GLU B CA 1
ATOM 1401 C C . GLU B 1 44 ? 14.016 -17.641 -7.277 1 89.69 44 GLU B C 1
ATOM 1403 O O . GLU B 1 44 ? 14.867 -17.406 -6.426 1 89.69 44 GLU B O 1
ATOM 1408 N N . TYR B 1 45 ? 12.859 -18.234 -7.031 1 88.38 45 TYR B N 1
ATOM 1409 C CA . TYR B 1 45 ? 12.547 -18.578 -5.648 1 88.38 45 TYR B CA 1
ATOM 1410 C C . TYR B 1 45 ? 12.602 -20.094 -5.434 1 88.38 45 TYR B C 1
ATOM 1412 O O . TYR B 1 45 ? 12.18 -20.859 -6.297 1 88.38 45 TYR B O 1
ATOM 1420 N N . THR B 1 46 ? 13.133 -20.391 -4.293 1 86.12 46 THR B N 1
ATOM 1421 C CA . THR B 1 46 ? 12.82 -21.719 -3.779 1 86.12 46 THR B CA 1
ATOM 1422 C C . THR B 1 46 ? 11.484 -21.719 -3.049 1 86.12 46 THR B C 1
ATOM 1424 O O . THR B 1 46 ? 10.945 -20.656 -2.729 1 86.12 46 THR B O 1
ATOM 1427 N N . ASN B 1 47 ? 10.945 -22.844 -2.773 1 84.81 47 ASN B N 1
ATOM 1428 C CA . ASN B 1 47 ? 9.695 -22.922 -2.027 1 84.81 47 ASN B CA 1
ATOM 1429 C C . ASN B 1 47 ? 9.812 -22.25 -0.663 1 84.81 47 ASN B C 1
ATOM 1431 O O . ASN B 1 47 ? 8.891 -21.562 -0.227 1 84.81 47 ASN B O 1
ATOM 1435 N N . GLU B 1 48 ? 10.914 -22.469 -0.063 1 85.19 48 GLU B N 1
ATOM 1436 C CA . GLU B 1 48 ? 11.133 -21.906 1.271 1 85.19 48 GLU B CA 1
ATOM 1437 C C . GLU B 1 48 ? 11.203 -20.391 1.232 1 85.19 48 GLU B C 1
ATOM 1439 O O . GLU B 1 48 ? 10.586 -19.719 2.059 1 85.19 48 GLU B O 1
ATOM 1444 N N . THR B 1 49 ? 11.922 -19.922 0.253 1 84.88 49 THR B N 1
ATOM 1445 C CA . THR B 1 49 ? 12.07 -18.469 0.158 1 84.88 49 THR B CA 1
ATOM 1446 C C . THR B 1 49 ? 10.758 -17.812 -0.257 1 84.88 49 THR B C 1
ATOM 1448 O O . THR B 1 49 ? 10.43 -16.719 0.196 1 84.88 49 THR B O 1
ATOM 1451 N N . TYR B 1 50 ? 10.055 -18.547 -1.083 1 89.06 50 TYR B N 1
ATOM 1452 C CA . TYR B 1 50 ? 8.758 -18.016 -1.504 1 89.06 50 TYR B CA 1
ATOM 1453 C C . TYR B 1 50 ? 7.785 -17.953 -0.331 1 89.06 50 TYR B C 1
ATOM 1455 O O . TYR B 1 50 ? 7.035 -16.984 -0.187 1 89.06 50 TYR B O 1
ATOM 1463 N N . ASP B 1 51 ? 7.852 -18.906 0.514 1 87 51 ASP B N 1
ATOM 1464 C CA . ASP B 1 51 ? 7.039 -18.938 1.728 1 87 51 ASP B CA 1
ATOM 1465 C C . ASP B 1 51 ? 7.316 -17.703 2.594 1 87 51 ASP B C 1
ATOM 1467 O O . ASP B 1 51 ? 6.387 -17.078 3.1 1 87 51 ASP B O 1
ATOM 1471 N N . GLU B 1 52 ? 8.523 -17.375 2.691 1 85.44 52 GLU B N 1
ATOM 1472 C CA . GLU B 1 52 ? 8.93 -16.234 3.502 1 85.44 52 GLU B CA 1
ATOM 1473 C C . GLU B 1 52 ? 8.43 -14.922 2.9 1 85.44 52 GLU B C 1
ATOM 1475 O O . GLU B 1 52 ? 8.016 -14.023 3.629 1 85.44 52 GLU B O 1
ATOM 1480 N N . VAL B 1 53 ? 8.477 -14.875 1.604 1 85.56 53 VAL B N 1
ATOM 1481 C CA . VAL B 1 53 ? 8.047 -13.664 0.905 1 85.56 53 VAL B CA 1
ATOM 1482 C C . VAL B 1 53 ? 6.547 -13.469 1.091 1 85.56 53 VAL B C 1
ATOM 1484 O O . VAL B 1 53 ? 6.102 -12.375 1.459 1 85.56 53 VAL B O 1
ATOM 1487 N N . VAL B 1 54 ? 5.809 -14.508 0.939 1 90 54 VAL B N 1
ATOM 1488 C CA . VAL B 1 54 ? 4.359 -14.422 1.082 1 90 54 VAL B CA 1
ATOM 1489 C C . VAL B 1 54 ? 4.004 -14.039 2.518 1 90 54 VAL B C 1
ATOM 1491 O O . VAL B 1 54 ? 3.131 -13.203 2.746 1 90 54 VAL B O 1
ATOM 1494 N N . ASP B 1 55 ? 4.758 -14.602 3.453 1 86.25 55 ASP B N 1
ATOM 1495 C CA . ASP B 1 55 ? 4.508 -14.32 4.863 1 86.25 55 ASP B CA 1
ATOM 1496 C C . ASP B 1 55 ? 4.781 -12.852 5.191 1 86.25 55 ASP B C 1
ATOM 1498 O O . ASP B 1 55 ? 4.105 -12.266 6.039 1 86.25 55 ASP B O 1
ATOM 1502 N N . THR B 1 56 ? 5.688 -12.32 4.508 1 83.44 56 THR B N 1
ATOM 1503 C CA . THR B 1 56 ? 6.086 -10.938 4.73 1 83.44 56 THR B CA 1
ATOM 1504 C C . THR B 1 56 ? 4.98 -9.977 4.293 1 83.44 56 THR B C 1
ATOM 1506 O O . THR B 1 56 ? 4.805 -8.914 4.883 1 83.44 56 THR B O 1
ATOM 1509 N N . PHE B 1 57 ? 4.227 -10.375 3.293 1 86.62 57 PHE B N 1
ATOM 1510 C CA . PHE B 1 57 ? 3.223 -9.477 2.738 1 86.62 57 PHE B CA 1
ATOM 1511 C C . PHE B 1 57 ? 1.846 -9.781 3.318 1 86.62 57 PHE B C 1
ATOM 1513 O O . PHE B 1 57 ? 0.875 -9.078 3.029 1 86.62 57 PHE B O 1
ATOM 1520 N N . ARG B 1 58 ? 1.807 -10.727 4.191 1 82.62 58 ARG B N 1
ATOM 1521 C CA . ARG B 1 58 ? 0.527 -11.094 4.789 1 82.62 58 ARG B CA 1
ATOM 1522 C C . ARG B 1 58 ? -0.089 -9.914 5.531 1 82.62 58 ARG B C 1
ATOM 1524 O O . ARG B 1 58 ? 0.605 -9.203 6.258 1 82.62 58 ARG B O 1
ATOM 1531 N N . LEU B 1 59 ? -1.325 -9.75 5.188 1 77.62 59 LEU B N 1
ATOM 1532 C CA . LEU B 1 59 ? -2.07 -8.711 5.895 1 77.62 59 LEU B CA 1
ATOM 1533 C C . LEU B 1 59 ? -2.512 -9.203 7.27 1 77.62 59 LEU B C 1
ATOM 1535 O O . LEU B 1 59 ? -3.244 -10.188 7.375 1 77.62 59 LEU B O 1
ATOM 1539 N N . GLU B 1 60 ? -2.01 -8.555 8.234 1 70.81 60 GLU B N 1
ATOM 1540 C CA . GLU B 1 60 ? -2.441 -8.945 9.578 1 70.81 60 GLU B CA 1
ATOM 1541 C C . GLU B 1 60 ? -3.902 -8.578 9.812 1 70.81 60 GLU B C 1
ATOM 1543 O O . GLU B 1 60 ? -4.637 -9.32 10.469 1 70.81 60 GLU B O 1
ATOM 1548 N N . SER B 1 61 ? -4.277 -7.441 9.234 1 75.44 61 SER B N 1
ATOM 1549 C CA . SER B 1 61 ? -5.652 -6.969 9.352 1 75.44 61 SER B CA 1
ATOM 1550 C C . SER B 1 61 ? -6.207 -6.527 8 1 75.44 61 SER B C 1
ATOM 1552 O O . SER B 1 61 ? -6.098 -5.355 7.637 1 75.44 61 SER B O 1
ATOM 1554 N N . PRO B 1 62 ? -6.84 -7.531 7.316 1 73.44 62 PRO B N 1
ATOM 1555 C CA . PRO B 1 62 ? -7.309 -7.195 5.969 1 73.44 62 PRO B CA 1
ATOM 1556 C C . PRO B 1 62 ? -8.359 -6.086 5.969 1 73.44 62 PRO B C 1
ATOM 1558 O O . PRO B 1 62 ? -8.352 -5.227 5.082 1 73.44 62 PRO B O 1
ATOM 1561 N N . PHE B 1 63 ? -9.078 -6.16 7.066 1 76.75 63 PHE B N 1
ATOM 1562 C CA . PHE B 1 63 ? -10.117 -5.137 7.156 1 76.75 63 PHE B CA 1
ATOM 1563 C C . PHE B 1 63 ? -9.867 -4.215 8.344 1 76.75 63 PHE B C 1
ATOM 1565 O O . PHE B 1 63 ? -9.328 -4.641 9.359 1 76.75 63 PHE B O 1
ATOM 1572 N N . LEU B 1 64 ? -10.148 -2.984 8.07 1 74.38 64 LEU B N 1
ATOM 1573 C CA . LEU B 1 64 ? -10.07 -2.033 9.172 1 74.38 64 LEU B CA 1
ATOM 1574 C C . LEU B 1 64 ? -11.156 -2.301 10.203 1 74.38 64 LEU B C 1
ATOM 1576 O O . LEU B 1 64 ? -12.164 -2.945 9.898 1 74.38 64 LEU B O 1
ATOM 1580 N N . SER B 1 65 ? -10.781 -1.869 11.312 1 77.94 65 SER B N 1
ATOM 1581 C CA . SER B 1 65 ? -11.844 -1.896 12.312 1 77.94 65 SER B CA 1
ATOM 1582 C C . SER B 1 65 ? -13.047 -1.066 11.875 1 77.94 65 SER B C 1
ATOM 1584 O O . SER B 1 65 ? -12.922 -0.208 11 1 77.94 65 SER B O 1
ATOM 1586 N N . GLU B 1 66 ? -14.148 -1.369 12.414 1 77.12 66 GLU B N 1
ATOM 1587 C CA . GLU B 1 66 ? -15.352 -0.609 12.109 1 77.12 66 GLU B CA 1
ATOM 1588 C C . GLU B 1 66 ? -15.141 0.883 12.352 1 77.12 66 GLU B C 1
ATOM 1590 O O . GLU B 1 66 ? -15.586 1.714 11.555 1 77.12 66 GLU B O 1
ATOM 1595 N N . GLU B 1 67 ? -14.484 1.14 13.375 1 75.12 67 GLU B N 1
ATOM 1596 C CA . GLU B 1 67 ? -14.219 2.531 13.734 1 75.12 67 GLU B CA 1
ATOM 1597 C C . GLU B 1 67 ? -13.391 3.23 12.664 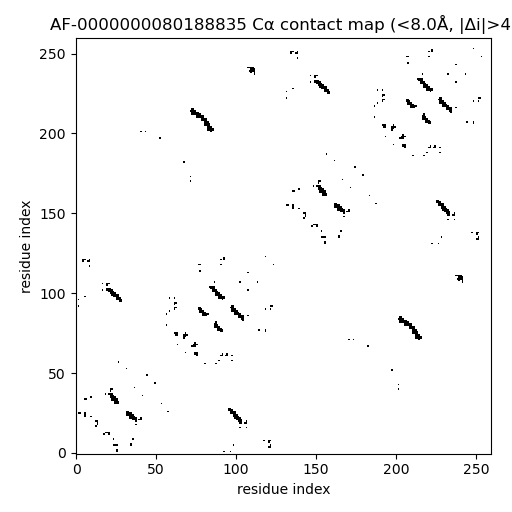1 75.12 67 GLU B C 1
ATOM 1599 O O . GLU B 1 67 ? -13.695 4.359 12.273 1 75.12 67 GLU B O 1
ATOM 1604 N N . LEU B 1 68 ? -12.445 2.496 12.18 1 77.69 68 LEU B N 1
ATOM 1605 C CA . LEU B 1 68 ? -11.562 3.078 11.172 1 77.69 68 LEU B CA 1
ATOM 1606 C C . LEU B 1 68 ? -12.25 3.145 9.812 1 77.69 68 LEU B C 1
ATOM 1608 O O . LEU B 1 68 ? -12.047 4.094 9.055 1 77.69 68 LEU B O 1
ATOM 1612 N N . ALA B 1 69 ? -13.133 2.203 9.664 1 78.06 69 ALA B N 1
ATOM 1613 C CA . ALA B 1 69 ? -13.875 2.184 8.406 1 78.06 69 ALA B CA 1
ATOM 1614 C C . ALA B 1 69 ? -14.875 3.334 8.344 1 78.06 69 ALA B C 1
ATOM 1616 O O . ALA B 1 69 ? -15.242 3.785 7.258 1 78.06 69 ALA B O 1
ATOM 1617 N N . ASP B 1 70 ? -15.219 3.795 9.5 1 82.62 70 ASP B N 1
ATOM 1618 C CA . ASP B 1 70 ? -16.156 4.906 9.578 1 82.62 70 ASP B CA 1
ATOM 1619 C C . ASP B 1 70 ? -15.43 6.246 9.594 1 82.62 70 ASP B C 1
ATOM 1621 O O . ASP B 1 70 ? -16.062 7.305 9.57 1 82.62 70 ASP B O 1
ATOM 1625 N N . SER B 1 71 ? -14.156 6.066 9.609 1 84.88 71 SER B N 1
ATOM 1626 C CA . SER B 1 71 ? -13.359 7.293 9.586 1 84.88 71 SER B CA 1
ATOM 1627 C C . SER B 1 71 ? -13.32 7.895 8.188 1 84.88 71 SER B C 1
ATOM 1629 O O . SER B 1 71 ? -13.734 7.258 7.219 1 84.88 71 SER B O 1
ATOM 1631 N N . PRO B 1 72 ? -12.859 9.117 8.07 1 88.12 72 PRO B N 1
ATOM 1632 C CA . PRO B 1 72 ? -12.883 9.828 6.789 1 88.12 72 PRO B CA 1
ATOM 1633 C C . PRO B 1 72 ? -12.078 9.109 5.703 1 88.12 72 PRO B C 1
ATOM 1635 O O . PRO B 1 72 ? -12.297 9.344 4.512 1 88.12 72 PRO B O 1
ATOM 1638 N N . VAL B 1 73 ? -11.195 8.281 6.094 1 88.75 73 VAL B N 1
ATOM 1639 C CA . VAL B 1 73 ? -10.383 7.586 5.109 1 88.75 73 VAL B CA 1
ATOM 1640 C C . VAL B 1 73 ? -11.219 6.523 4.402 1 88.75 73 VAL B C 1
ATOM 1642 O O . VAL B 1 73 ? -11 6.238 3.221 1 88.75 73 VAL B O 1
ATOM 1645 N N . GLY B 1 74 ? -12.211 5.922 5.125 1 89.5 74 GLY B N 1
ATOM 1646 C CA . GLY B 1 74 ? -13.094 4.918 4.551 1 89.5 74 GLY B CA 1
ATOM 1647 C C . GLY B 1 74 ? -12.508 3.516 4.594 1 89.5 74 GLY B C 1
ATOM 1648 O O . GLY B 1 74 ? -11.43 3.303 5.16 1 89.5 74 GLY B O 1
ATOM 1649 N N . GLU B 1 75 ? -13.188 2.594 3.955 1 89.12 75 GLU B N 1
ATOM 1650 C CA . GLU B 1 75 ? -12.812 1.185 3.971 1 89.12 75 GLU B CA 1
ATOM 1651 C C . GLU B 1 75 ? -11.555 0.942 3.135 1 89.12 75 GLU B C 1
ATOM 1653 O O . GLU B 1 75 ? -11.375 1.564 2.088 1 89.12 75 GLU B O 1
ATOM 1658 N N . ARG B 1 76 ? -10.773 -0.028 3.605 1 90.19 76 ARG B N 1
ATOM 1659 C CA . ARG B 1 76 ? -9.602 -0.43 2.832 1 90.19 76 ARG B CA 1
ATOM 1660 C C . ARG B 1 76 ? -10.008 -1.208 1.586 1 90.19 76 ARG B C 1
ATOM 1662 O O . ARG B 1 76 ? -10.766 -2.178 1.673 1 90.19 76 ARG B O 1
ATOM 1669 N N . ARG B 1 77 ? -9.484 -0.805 0.56 1 89.12 77 ARG B N 1
ATOM 1670 C CA . ARG B 1 77 ? -9.789 -1.482 -0.697 1 89.12 77 ARG B CA 1
ATOM 1671 C C . ARG B 1 77 ? -8.617 -2.352 -1.144 1 89.12 77 ARG B C 1
ATOM 1673 O O . ARG B 1 77 ? -8.812 -3.42 -1.728 1 89.12 77 ARG B O 1
ATOM 1680 N N . ALA B 1 78 ? -7.469 -1.897 -0.815 1 91.88 78 ALA B N 1
ATOM 1681 C CA . ALA B 1 78 ? -6.27 -2.658 -1.166 1 91.88 78 ALA B CA 1
ATOM 1682 C C . ALA B 1 78 ? -5.051 -2.145 -0.405 1 91.88 78 ALA B C 1
ATOM 1684 O O . ALA B 1 78 ? -5.047 -1.013 0.082 1 91.88 78 ALA B O 1
ATOM 1685 N N . LEU B 1 79 ? -4.121 -2.963 -0.223 1 92.44 79 LEU B N 1
ATOM 1686 C CA . LEU B 1 79 ? -2.791 -2.602 0.261 1 92.44 79 LEU B CA 1
ATOM 1687 C C . LEU B 1 79 ? -1.735 -2.857 -0.808 1 92.44 79 LEU B C 1
ATOM 1689 O O . LEU B 1 79 ? -1.635 -3.969 -1.335 1 92.44 79 LEU B O 1
ATOM 1693 N N . ILE B 1 80 ? -1.017 -1.85 -1.075 1 92 80 ILE B N 1
ATOM 1694 C CA . ILE B 1 80 ? -0.022 -1.934 -2.141 1 92 80 ILE B CA 1
ATOM 1695 C C . ILE B 1 80 ? 1.377 -1.76 -1.554 1 92 80 ILE B C 1
ATOM 1697 O O . ILE B 1 80 ? 1.68 -0.728 -0.949 1 92 80 ILE B O 1
ATOM 1701 N N . ASP B 1 81 ? 2.158 -2.768 -1.691 1 92.75 81 ASP B N 1
ATOM 1702 C CA . ASP B 1 81 ? 3.58 -2.717 -1.371 1 92.75 81 ASP B CA 1
ATOM 1703 C C . ASP B 1 81 ? 4.414 -2.424 -2.617 1 92.75 81 ASP B C 1
ATOM 1705 O O . ASP B 1 81 ? 4.559 -3.283 -3.488 1 92.75 81 ASP B O 1
ATOM 1709 N N . TYR B 1 82 ? 4.898 -1.266 -2.645 1 91.06 82 TYR B N 1
ATOM 1710 C CA . TYR B 1 82 ? 5.645 -0.797 -3.807 1 91.06 82 TYR B CA 1
ATOM 1711 C C . TYR B 1 82 ? 7.145 -1.006 -3.615 1 91.06 82 TYR B C 1
ATOM 1713 O O . TYR B 1 82 ? 7.75 -0.414 -2.719 1 91.06 82 TYR B O 1
ATOM 1721 N N . HIS B 1 83 ? 7.723 -1.8 -4.484 1 91.44 83 HIS B N 1
ATOM 1722 C CA . HIS B 1 83 ? 9.125 -2.188 -4.359 1 91.44 83 HIS B CA 1
ATOM 1723 C C . HIS B 1 83 ? 9.922 -1.783 -5.594 1 91.44 83 HIS B C 1
ATOM 1725 O O . HIS B 1 83 ? 9.352 -1.286 -6.57 1 91.44 83 HIS B O 1
ATOM 1731 N N . GLU B 1 84 ? 11.195 -2.021 -5.457 1 89.31 84 GLU B N 1
ATOM 1732 C CA . GLU B 1 84 ? 12.117 -1.662 -6.527 1 89.31 84 GLU B CA 1
ATOM 1733 C C . GLU B 1 84 ? 11.758 -2.371 -7.832 1 89.31 84 GLU B C 1
ATOM 1735 O O . GLU B 1 84 ? 11.82 -1.774 -8.906 1 89.31 84 GLU B O 1
ATOM 1740 N N . ASN B 1 85 ? 11.266 -3.619 -7.703 1 89.81 85 ASN B N 1
ATOM 1741 C CA . ASN B 1 85 ? 11.125 -4.406 -8.93 1 89.81 85 ASN B CA 1
ATOM 1742 C C . ASN B 1 85 ? 9.68 -4.84 -9.156 1 89.81 85 ASN B C 1
ATOM 1744 O O . ASN B 1 85 ? 9.344 -5.352 -10.227 1 89.81 85 ASN B O 1
ATOM 1748 N N . ALA B 1 86 ? 8.836 -4.633 -8.172 1 91.56 86 ALA B N 1
ATOM 1749 C CA . ALA 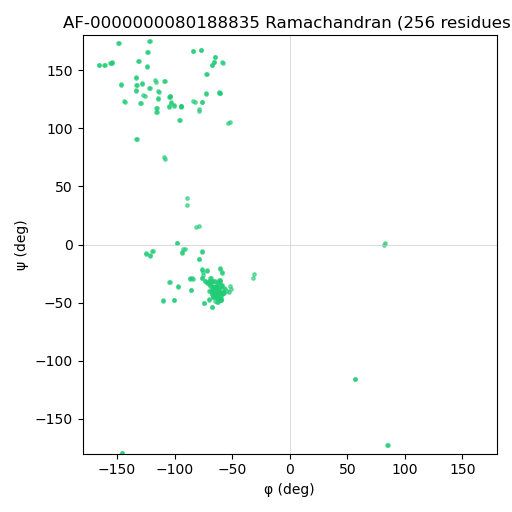B 1 86 ? 7.488 -5.168 -8.312 1 91.56 86 ALA B CA 1
ATOM 1750 C C . ALA B 1 86 ? 6.496 -4.387 -7.457 1 91.56 86 ALA B C 1
ATOM 1752 O O . ALA B 1 86 ? 6.887 -3.723 -6.492 1 91.56 86 ALA B O 1
ATOM 1753 N N . CYS B 1 87 ? 5.293 -4.461 -7.867 1 92.38 87 CYS B N 1
ATOM 1754 C CA . CYS B 1 87 ? 4.164 -4.047 -7.043 1 92.38 87 CYS B CA 1
ATOM 1755 C C . CYS B 1 87 ? 3.422 -5.258 -6.488 1 92.38 87 CYS B C 1
ATOM 1757 O O . CYS B 1 87 ? 2.941 -6.098 -7.25 1 92.38 87 CYS B O 1
ATOM 1759 N N . VAL B 1 88 ? 3.402 -5.34 -5.207 1 93.62 88 VAL B N 1
ATOM 1760 C CA . VAL B 1 88 ? 2.652 -6.406 -4.547 1 93.62 88 VAL B CA 1
ATOM 1761 C C . VAL B 1 88 ? 1.351 -5.844 -3.98 1 93.62 88 VAL B C 1
ATOM 1763 O O . VAL B 1 88 ? 1.368 -4.906 -3.18 1 93.62 88 VAL B O 1
ATOM 1766 N N . ILE B 1 89 ? 0.257 -6.379 -4.383 1 93.81 89 ILE B N 1
ATOM 1767 C CA . ILE B 1 89 ? -1.044 -5.84 -4.004 1 93.81 89 ILE B CA 1
ATOM 1768 C C . ILE B 1 89 ? -1.858 -6.91 -3.283 1 93.81 89 ILE B C 1
ATOM 1770 O O . ILE B 1 89 ? -1.909 -8.062 -3.725 1 93.81 89 ILE B O 1
ATOM 1774 N N . GLN B 1 90 ? -2.434 -6.496 -2.225 1 94.19 90 GLN B N 1
ATOM 1775 C CA . GLN B 1 90 ? -3.326 -7.375 -1.474 1 94.19 90 GLN B CA 1
ATOM 1776 C C . GLN B 1 90 ? -4.766 -6.863 -1.521 1 94.19 90 GLN B C 1
ATOM 1778 O O . GLN B 1 90 ? -5.02 -5.691 -1.245 1 94.19 90 GLN B O 1
ATOM 1783 N N . PHE B 1 91 ? -5.621 -7.785 -1.822 1 94.38 91 PHE B N 1
ATOM 1784 C CA . PHE B 1 91 ? -7.051 -7.5 -1.846 1 94.38 91 PHE B CA 1
ATOM 1785 C C . PHE B 1 91 ? -7.781 -8.312 -0.787 1 94.38 91 PHE B C 1
ATOM 1787 O O . PHE B 1 91 ? -7.871 -9.539 -0.891 1 94.38 91 PHE B O 1
ATOM 1794 N N . PRO B 1 92 ? -8.297 -7.543 0.15 1 92 92 PRO B N 1
ATOM 1795 C CA . PRO B 1 92 ? -9.133 -8.297 1.094 1 92 92 PRO B CA 1
ATOM 1796 C C . PRO B 1 92 ? -10.328 -8.961 0.422 1 92 92 PRO B C 1
ATOM 1798 O O . PRO B 1 92 ? -11.039 -8.328 -0.36 1 92 92 PRO B O 1
ATOM 1801 N N . TYR B 1 93 ? -10.516 -10.25 0.686 1 91.19 93 TYR B N 1
ATOM 1802 C CA . TYR B 1 93 ? -11.625 -11.008 0.125 1 91.19 93 TYR B CA 1
ATOM 1803 C C . TYR B 1 93 ? -12.641 -11.359 1.203 1 91.19 93 TYR B C 1
ATOM 1805 O O . TYR B 1 93 ? -13.844 -11.156 1.017 1 91.19 93 TYR B O 1
ATOM 1813 N N . SER B 1 94 ? -12.203 -11.859 2.264 1 88.44 94 SER B N 1
ATOM 1814 C CA . SER B 1 94 ? -12.992 -12.133 3.463 1 88.44 94 SER B CA 1
ATOM 1815 C C . SER B 1 94 ? -12.164 -11.914 4.727 1 88.44 94 SER B C 1
ATOM 1817 O O . SER B 1 94 ? -11.016 -11.469 4.656 1 88.44 94 SER B O 1
ATOM 1819 N N . ALA B 1 95 ? -12.758 -12.133 5.852 1 83.38 95 ALA B N 1
ATOM 1820 C CA . ALA B 1 95 ? -12.055 -11.969 7.121 1 83.38 95 ALA B CA 1
ATOM 1821 C C . ALA B 1 95 ? -10.828 -12.875 7.195 1 83.38 95 ALA B C 1
ATOM 1823 O O . ALA B 1 95 ? -9.859 -12.562 7.883 1 83.38 95 ALA B O 1
ATOM 1824 N N . SER B 1 96 ? -10.875 -13.945 6.434 1 87 96 SER B N 1
ATOM 1825 C CA . SER B 1 96 ? -9.812 -14.93 6.582 1 87 96 SER B CA 1
ATOM 1826 C C . SER B 1 96 ? -9.031 -15.109 5.281 1 87 96 SER B C 1
ATOM 1828 O O . SER B 1 96 ? -8.055 -15.852 5.234 1 87 96 SER B O 1
ATOM 1830 N N . GLU B 1 97 ? -9.508 -14.461 4.27 1 90.88 97 GLU B N 1
ATOM 1831 C CA . GLU B 1 97 ? -8.875 -14.688 2.973 1 90.88 97 GLU B CA 1
ATOM 1832 C C . GLU B 1 97 ? -8.492 -13.367 2.307 1 90.88 97 GLU B C 1
ATOM 1834 O O . GLU B 1 97 ? -9.25 -12.398 2.35 1 90.88 97 GLU B O 1
ATOM 1839 N N . THR B 1 98 ? -7.32 -13.406 1.732 1 93.5 98 THR B N 1
ATOM 1840 C CA . THR B 1 98 ? -6.824 -12.289 0.928 1 93.5 98 THR B CA 1
ATOM 1841 C C . THR B 1 98 ? -6.246 -12.797 -0.39 1 93.5 98 THR B C 1
ATOM 1843 O O . THR B 1 98 ? -5.691 -13.891 -0.452 1 93.5 98 THR B O 1
ATOM 1846 N N . ILE B 1 99 ? -6.438 -12.07 -1.39 1 95.75 99 ILE B N 1
ATOM 1847 C CA . ILE B 1 99 ? -5.773 -12.359 -2.654 1 95.75 99 ILE B CA 1
ATOM 1848 C C . ILE B 1 99 ? -4.57 -11.438 -2.832 1 95.75 99 ILE B C 1
ATOM 1850 O O . ILE B 1 99 ? -4.715 -10.211 -2.801 1 95.75 99 ILE B O 1
ATOM 1854 N N . LEU B 1 100 ? -3.434 -12.008 -2.947 1 96.5 100 LEU B N 1
ATOM 1855 C CA . LEU B 1 100 ? -2.186 -11.289 -3.17 1 96.5 100 LEU B CA 1
ATOM 1856 C C . LEU B 1 100 ? -1.729 -11.43 -4.617 1 96.5 100 LEU B C 1
ATOM 1858 O O . LEU B 1 100 ? -1.654 -12.539 -5.148 1 96.5 100 LEU B O 1
ATOM 1862 N N . ILE B 1 101 ? -1.478 -10.312 -5.246 1 96.12 101 ILE B N 1
ATOM 1863 C CA . ILE B 1 101 ? -0.932 -10.344 -6.602 1 96.12 101 ILE B CA 1
ATOM 1864 C C . ILE B 1 101 ? 0.366 -9.539 -6.648 1 96.12 101 ILE B C 1
ATOM 1866 O O . ILE B 1 101 ? 0.573 -8.633 -5.84 1 96.12 101 ILE B O 1
ATOM 1870 N N . SER B 1 102 ? 1.171 -9.891 -7.527 1 95.44 102 SER B N 1
ATOM 1871 C CA . SER B 1 102 ? 2.389 -9.141 -7.801 1 95.44 102 SER B CA 1
ATOM 1872 C C . SER B 1 102 ? 2.586 -8.93 -9.297 1 95.44 102 SER B C 1
ATOM 1874 O O . SER B 1 102 ? 2.395 -9.859 -10.086 1 95.44 102 SER B O 1
ATOM 1876 N N . VAL B 1 103 ? 2.875 -7.695 -9.664 1 93.81 103 VAL B N 1
ATOM 1877 C CA . VAL B 1 103 ? 3.121 -7.34 -11.062 1 93.81 103 VAL B CA 1
ATOM 1878 C C . VAL B 1 103 ? 4.406 -6.52 -11.164 1 93.81 103 VAL B C 1
ATOM 1880 O O . VAL B 1 103 ? 4.848 -5.918 -10.18 1 93.81 103 VAL B O 1
ATOM 1883 N N . SER B 1 104 ? 4.945 -6.539 -12.336 1 90.56 104 SER B N 1
ATOM 1884 C CA . SER B 1 104 ? 6.109 -5.691 -12.57 1 90.56 104 SER B CA 1
ATOM 1885 C C . SER B 1 104 ? 5.742 -4.215 -12.484 1 90.56 104 SER B C 1
ATOM 1887 O O . SER B 1 104 ? 4.586 -3.842 -12.695 1 90.56 104 SER B O 1
ATOM 1889 N N . ARG B 1 105 ? 6.711 -3.365 -12.219 1 83.12 105 ARG B N 1
ATOM 1890 C CA . ARG B 1 105 ? 6.488 -1.932 -12.07 1 83.12 105 ARG B CA 1
ATOM 1891 C C . ARG B 1 105 ? 5.977 -1.32 -13.367 1 83.12 105 ARG B C 1
ATOM 1893 O O . ARG B 1 105 ? 5.156 -0.397 -13.344 1 83.12 105 ARG B O 1
ATOM 1900 N N . GLU B 1 106 ? 6.41 -1.756 -14.461 1 77.81 106 GLU B N 1
ATOM 1901 C CA . GLU B 1 106 ? 6.023 -1.243 -15.766 1 77.81 106 GLU B CA 1
ATOM 1902 C C . GLU B 1 106 ? 4.566 -1.57 -16.078 1 77.81 106 GLU B C 1
ATOM 1904 O O . GLU B 1 106 ? 3.879 -0.797 -16.75 1 77.81 106 GLU B O 1
ATOM 1909 N N . ALA B 1 107 ? 4.148 -2.623 -15.531 1 73.44 107 ALA B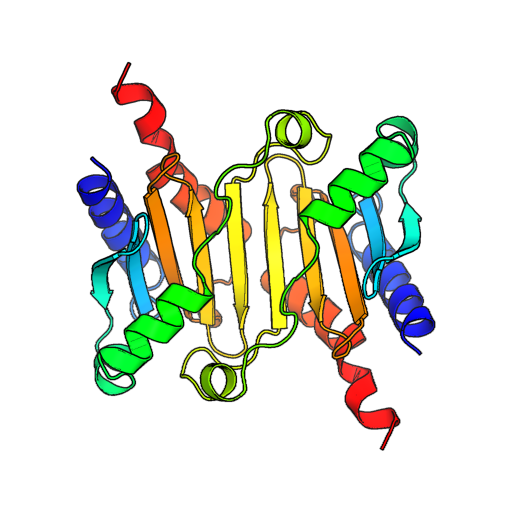 N 1
ATOM 1910 C CA . ALA B 1 107 ? 2.775 -3.066 -15.773 1 73.44 107 ALA B CA 1
ATOM 1911 C C . ALA B 1 107 ? 1.781 -2.232 -14.969 1 73.44 107 ALA B C 1
ATOM 1913 O O . ALA B 1 107 ? 0.623 -2.084 -15.367 1 73.44 107 ALA B O 1
ATOM 1914 N N . GLY B 1 108 ? 2.244 -1.612 -13.93 1 65.19 108 GLY B N 1
ATOM 1915 C CA . GLY B 1 108 ? 1.383 -0.832 -13.055 1 65.19 108 GLY B CA 1
ATOM 1916 C C . GLY B 1 108 ? 1.249 0.616 -13.492 1 65.19 108 GLY B C 1
ATOM 1917 O O . GLY B 1 108 ? 1.23 1.521 -12.648 1 65.19 108 GLY B O 1
ATOM 1918 N N . ARG B 1 109 ? 1.237 1.051 -14.688 1 65.62 109 ARG B N 1
ATOM 1919 C CA . ARG B 1 109 ? 1.239 2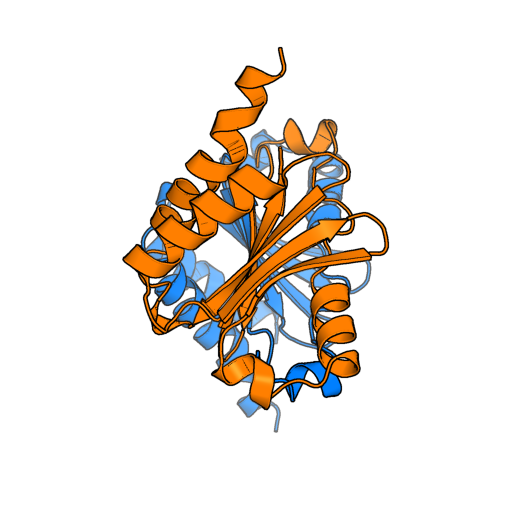.438 -15.141 1 65.62 109 ARG B CA 1
ATOM 1920 C C . ARG B 1 109 ? 0.002 3.178 -14.648 1 65.62 109 ARG B C 1
ATOM 1922 O O . ARG B 1 109 ? 0.096 4.32 -14.195 1 65.62 109 ARG B O 1
ATOM 1929 N N . ASP B 1 110 ? -1.157 2.625 -14.789 1 76.19 110 ASP B N 1
ATOM 1930 C CA . ASP B 1 110 ? -2.371 3.211 -14.227 1 76.19 110 ASP B CA 1
ATOM 1931 C C . ASP B 1 110 ? -2.873 2.398 -13.039 1 76.19 110 ASP B C 1
ATOM 1933 O O . ASP B 1 110 ? -3.875 1.688 -13.141 1 76.19 110 ASP B O 1
ATOM 1937 N N . LEU B 1 111 ? -2.059 2.605 -11.93 1 75.75 111 LEU B N 1
ATOM 1938 C CA . LEU B 1 111 ? -2.197 1.721 -10.781 1 75.75 111 LEU B CA 1
ATOM 1939 C C . LEU B 1 111 ? -3.58 1.859 -10.156 1 75.75 111 LEU B C 1
ATOM 1941 O O . LEU B 1 111 ? -4.176 0.867 -9.734 1 75.75 111 LEU B O 1
ATOM 1945 N N . ILE B 1 112 ? -4.129 3.096 -10.141 1 78.06 112 ILE B N 1
ATOM 1946 C CA . ILE B 1 112 ? -5.434 3.293 -9.516 1 78.06 112 ILE B CA 1
ATOM 1947 C C . ILE B 1 112 ? -6.508 2.574 -10.328 1 78.06 112 ILE B C 1
ATOM 1949 O O . ILE B 1 112 ? -7.32 1.828 -9.781 1 78.06 112 ILE B O 1
ATOM 1953 N N . GLU B 1 113 ? -6.5 2.898 -11.539 1 80.12 113 GLU B N 1
ATOM 1954 C CA . GLU B 1 113 ? -7.465 2.227 -12.406 1 80.12 113 GLU B CA 1
ATOM 1955 C C . GLU B 1 113 ? -7.277 0.713 -12.367 1 80.12 113 GLU B C 1
ATOM 1957 O O . GLU B 1 113 ? -8.258 -0.039 -12.367 1 80.12 113 GLU B O 1
ATOM 1962 N N . PHE B 1 114 ? -6.121 0.373 -12.383 1 84.12 114 PHE B N 1
ATOM 1963 C CA . PHE B 1 114 ? -5.766 -1.04 -12.32 1 84.12 114 PHE B CA 1
ATOM 1964 C C . PHE B 1 114 ? -6.297 -1.679 -11.047 1 84.12 114 PHE B C 1
ATOM 1966 O O . PHE B 1 114 ? -6.922 -2.74 -11.086 1 84.12 114 PHE B O 1
ATOM 1973 N N . VAL B 1 115 ? -6.109 -1.083 -9.922 1 87.38 115 VAL B N 1
ATOM 1974 C CA . VAL B 1 115 ? -6.535 -1.593 -8.625 1 87.38 115 VAL B CA 1
ATOM 1975 C C . VAL B 1 115 ? -8.055 -1.655 -8.562 1 87.38 115 VAL B C 1
ATOM 1977 O O . VAL B 1 115 ? -8.625 -2.639 -8.086 1 87.38 115 VAL B O 1
ATOM 1980 N N . GLU B 1 116 ? -8.68 -0.646 -9.086 1 87.12 116 GLU B N 1
ATOM 1981 C CA . GLU B 1 116 ? -10.133 -0.627 -9.062 1 87.12 116 GLU B CA 1
ATOM 1982 C C . GLU B 1 116 ? -10.719 -1.747 -9.922 1 87.12 116 GLU B C 1
ATOM 1984 O O . GLU B 1 116 ? -11.703 -2.377 -9.539 1 87.12 116 GLU B O 1
ATOM 1989 N N . ALA B 1 117 ? -10.141 -1.917 -11.031 1 88.06 117 ALA B N 1
ATOM 1990 C CA . ALA B 1 117 ? -10.594 -3.002 -11.898 1 88.06 117 ALA B CA 1
ATOM 1991 C C . ALA B 1 117 ? -10.445 -4.355 -11.211 1 88.06 117 ALA B C 1
ATOM 1993 O O . ALA B 1 117 ? -11.336 -5.199 -11.289 1 88.06 117 ALA B O 1
ATOM 1994 N N . CYS B 1 118 ? -9.336 -4.562 -10.586 1 91.31 118 CYS B N 1
ATOM 1995 C CA . CYS B 1 118 ? -9.102 -5.805 -9.852 1 91.31 118 CYS B CA 1
ATOM 1996 C C . CYS B 1 118 ? -10.102 -5.957 -8.711 1 91.31 118 CYS B C 1
ATOM 1998 O O . CYS B 1 118 ? -10.617 -7.051 -8.477 1 91.31 118 CYS B O 1
ATOM 2000 N N . ARG B 1 119 ? -10.328 -4.855 -8.039 1 90.44 119 ARG B N 1
ATOM 2001 C CA . ARG B 1 119 ? -11.258 -4.875 -6.914 1 90.44 119 ARG B CA 1
ATOM 2002 C C . ARG B 1 119 ? -12.664 -5.25 -7.371 1 90.44 119 ARG B C 1
ATOM 2004 O O . ARG B 1 119 ? -13.383 -5.945 -6.652 1 90.44 119 ARG B O 1
ATOM 2011 N N . ASP B 1 120 ? -13.023 -4.715 -8.477 1 89.25 120 ASP B N 1
ATOM 2012 C CA . ASP B 1 120 ? -14.328 -5.062 -9.016 1 89.25 120 ASP B CA 1
ATOM 2013 C C . ASP B 1 120 ? -14.461 -6.57 -9.211 1 89.25 120 ASP B C 1
ATOM 2015 O O . ASP B 1 120 ? -15.539 -7.137 -8.992 1 89.25 120 ASP B O 1
ATOM 2019 N N . ILE B 1 121 ? -13.445 -7.176 -9.602 1 91.44 121 ILE B N 1
ATOM 2020 C CA . ILE B 1 121 ? -13.438 -8.625 -9.781 1 91.44 121 ILE B CA 1
ATOM 2021 C C . ILE B 1 121 ? -13.492 -9.312 -8.422 1 91.44 121 ILE B C 1
ATOM 2023 O O . ILE B 1 121 ? -14.234 -10.281 -8.242 1 91.44 121 ILE B O 1
ATOM 2027 N N . VAL B 1 122 ? -12.742 -8.758 -7.391 1 90.25 122 VAL B N 1
ATOM 2028 C CA . VAL B 1 122 ? -12.648 -9.367 -6.066 1 90.25 122 VAL B CA 1
ATOM 2029 C C . VAL B 1 122 ? -13.945 -9.141 -5.301 1 90.25 122 VAL B C 1
ATOM 2031 O O . VAL B 1 122 ? -14.414 -10.023 -4.578 1 90.25 122 VAL B O 1
ATOM 2034 N N . GLY B 1 123 ? -14.445 -7.809 -5.254 1 75.44 123 GLY B N 1
ATOM 2035 C CA . GLY B 1 123 ? -15.625 -7.391 -4.523 1 75.44 123 GLY B CA 1
ATOM 2036 C C . GLY B 1 123 ? -16.922 -7.902 -5.137 1 75.44 123 GLY B C 1
ATOM 2037 O O . GLY B 1 123 ? -17.969 -7.914 -4.48 1 75.44 123 GLY B O 1
ATOM 2038 N N . ASP B 1 124 ? -17.109 -7.762 -6.539 1 58 124 ASP B N 1
ATOM 2039 C CA . ASP B 1 124 ? -18.344 -8.242 -7.156 1 58 124 ASP B CA 1
ATOM 2040 C C . ASP B 1 124 ? -18.891 -9.461 -6.414 1 58 124 ASP B C 1
ATOM 2042 O O . ASP B 1 124 ? -20.109 -9.656 -6.336 1 58 124 ASP B O 1
ATOM 2046 N N . ARG B 1 125 ? -18.25 -10.273 -5.797 1 48.69 125 ARG B N 1
ATOM 2047 C CA . ARG B 1 125 ? -18.953 -11.453 -5.309 1 48.69 125 ARG B CA 1
ATOM 2048 C C . ARG B 1 125 ? -19.438 -11.25 -3.873 1 48.69 125 AR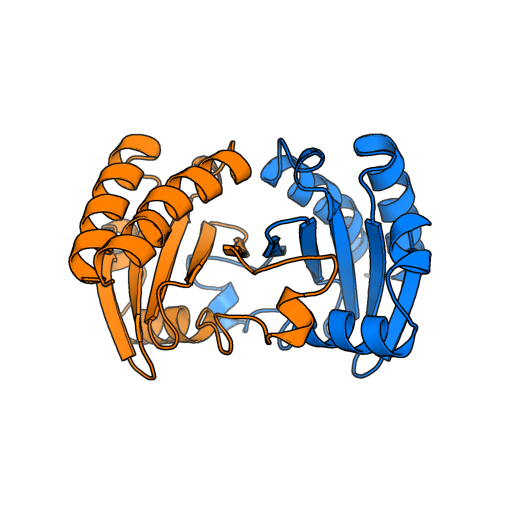G B C 1
ATOM 2050 O O . ARG B 1 125 ? -19.875 -12.195 -3.223 1 48.69 125 ARG B O 1
ATOM 2057 N N . ARG B 1 126 ? -19.062 -9.992 -3.049 1 43.72 126 ARG B N 1
ATOM 2058 C CA . ARG B 1 126 ? -19.812 -10.117 -1.804 1 43.72 126 ARG B CA 1
ATOM 2059 C C . ARG B 1 126 ? -21.297 -10.383 -2.08 1 43.72 126 ARG B C 1
ATOM 2061 O O . ARG B 1 126 ? -22.031 -10.789 -1.185 1 43.72 126 ARG B O 1
ATOM 2068 N N . GLY B 1 127 ? -21.859 -9.805 -3.049 1 34.91 127 GLY B N 1
ATOM 2069 C CA . GLY B 1 127 ? -23.297 -9.992 -3.221 1 34.91 127 GLY B CA 1
ATOM 2070 C C . GLY B 1 127 ? -23.703 -11.445 -3.408 1 34.91 127 GLY B C 1
ATOM 2071 O O . GLY B 1 127 ? -24.891 -11.758 -3.486 1 34.91 127 GLY B O 1
ATOM 2072 N N . THR B 1 128 ? -22.953 -12.281 -4.055 1 34.16 128 THR B N 1
ATOM 2073 C CA . THR B 1 128 ? -23.75 -13.469 -4.375 1 34.16 128 THR B CA 1
ATOM 2074 C C . THR B 1 128 ? -23.938 -14.344 -3.139 1 34.16 128 THR B C 1
ATOM 2076 O O . THR B 1 128 ? -24.625 -15.359 -3.195 1 34.16 128 THR B O 1
ATOM 2079 N N . ALA B 1 129 ? -23.078 -14.273 -2.131 1 32.69 129 ALA B N 1
ATOM 2080 C CA . ALA B 1 129 ? -23.516 -15.18 -1.073 1 32.69 129 ALA B CA 1
ATOM 2081 C C . ALA B 1 129 ? -24.609 -14.547 -0.229 1 32.69 129 ALA B C 1
ATOM 2083 O O . ALA B 1 129 ? -25 -15.094 0.806 1 32.69 129 ALA B O 1
ATOM 2084 N N . THR B 1 130 ? -25.328 -13.516 -0.473 1 22.27 130 THR B N 1
ATOM 2085 C CA . THR B 1 130 ? -26.609 -13.445 0.221 1 22.27 130 THR B CA 1
ATOM 2086 C C . THR B 1 130 ? -27.438 -14.695 -0.056 1 22.27 130 THR B C 1
ATOM 2088 O O . THR B 1 130 ? -27.578 -15.109 -1.209 1 22.27 130 THR B O 1
#

Solvent-accessible surface area (backbone atoms only — not comparable to full-atom values): 13943 Å² total; per-residue (Å²): 107,72,66,58,40,50,52,53,47,47,53,52,43,40,73,72,36,44,87,28,44,41,35,34,32,42,37,39,85,93,47,70,45,80,76,42,70,27,71,69,51,60,70,73,39,50,74,68,57,44,51,52,53,55,60,70,67,54,66,88,62,56,60,60,52,70,71,51,33,71,33,86,46,30,43,63,57,32,39,35,43,34,29,73,48,21,36,36,36,36,33,60,67,47,99,56,34,30,40,37,35,31,30,28,56,81,55,39,59,49,37,50,62,48,50,50,54,52,39,49,60,58,52,60,52,67,66,66,76,110,106,71,66,58,42,51,51,54,47,46,54,52,43,40,73,73,37,44,87,28,44,41,37,33,31,42,38,39,85,93,45,71,45,79,76,40,70,25,71,70,51,60,70,72,39,51,73,69,56,44,50,52,52,54,60,69,68,54,66,90,63,60,61,61,52,70,71,52,33,70,34,86,46,30,44,62,58,32,40,36,42,35,29,72,47,20,36,36,37,35,33,60,67,48,99,57,34,31,41,37,36,31,29,27,57,80,56,39,58,50,36,49,62,48,49,51,56,53,38,49,59,58,52,62,53,67,65,66,74,107

Secondary structure (DSSP, 8-state):
-HHHHHHHHHHHHHHHHGGGEEEEEEEETTEEEEEEE-HHHHHH--HHHHHHHHHHH--S-SS--HHHHTSTT--EEEEEEEESSEEEEEEE-SSSEEEEEEEETTT-TTHHHHHHHHHHHHHGGGGTT-/-HHHHHHHHHHHHHHHHGGGEEEEEEEETTEEEEEEE-HHHHHH--HHHHHHHHHHH--S-SS--HHHHTSTT--EEEEEEEESSEEEEEEE-SSSEEEEEEEETTTTTTHHHHHHHHHHHHHGGGGTT-